Protein AF-A0AAU2AWG8-F1 (afdb_monomer_lite)

Structure (mmCIF, N/CA/C/O backbone):
data_AF-A0AAU2AWG8-F1
#
_entry.id   AF-A0AAU2AWG8-F1
#
loop_
_atom_site.group_PDB
_atom_site.id
_atom_site.type_symbol
_atom_site.label_atom_id
_atom_site.label_alt_id
_atom_site.label_comp_id
_atom_site.label_asym_id
_atom_site.label_entity_id
_atom_site.label_seq_id
_atom_site.pdbx_PDB_ins_code
_atom_site.Cartn_x
_atom_site.Cartn_y
_atom_site.Cartn_z
_atom_site.occupancy
_atom_site.B_iso_or_equiv
_atom_site.auth_seq_id
_atom_site.auth_comp_id
_atom_site.auth_asym_id
_atom_site.auth_atom_id
_atom_site.pdbx_PDB_model_num
ATOM 1 N N . MET A 1 1 ? -26.315 1.157 25.101 1.00 24.70 1 MET A N 1
ATOM 2 C CA . MET A 1 1 ? -25.339 2.030 24.416 1.00 24.70 1 MET A CA 1
ATOM 3 C C . MET A 1 1 ? -24.383 1.153 23.612 1.00 24.70 1 MET A C 1
ATOM 5 O O . MET A 1 1 ? -23.397 0.705 24.186 1.00 24.70 1 MET A O 1
ATOM 9 N N . PRO A 1 2 ? -24.681 0.820 22.344 1.00 30.38 2 PRO A N 1
ATOM 10 C CA . PRO A 1 2 ? -23.694 0.184 21.475 1.00 30.38 2 PRO A CA 1
ATOM 11 C C . PRO A 1 2 ? -22.597 1.197 21.114 1.00 30.38 2 PRO A C 1
ATOM 13 O O . PRO A 1 2 ? -22.863 2.390 20.961 1.00 30.38 2 PRO A O 1
ATOM 16 N N . THR A 1 3 ? -21.355 0.731 21.039 1.00 28.91 3 THR A N 1
ATOM 17 C CA . THR A 1 3 ? -20.169 1.553 20.767 1.00 28.91 3 THR A CA 1
ATOM 18 C C . THR A 1 3 ? -20.063 1.937 19.292 1.00 28.91 3 THR A C 1
ATOM 20 O O . THR A 1 3 ? -20.265 1.109 18.411 1.00 28.91 3 THR A O 1
ATOM 23 N N . THR A 1 4 ? -19.698 3.190 19.023 1.00 34.12 4 THR A N 1
ATOM 24 C CA . THR A 1 4 ? -19.596 3.790 17.683 1.00 34.12 4 THR A CA 1
ATOM 25 C C . THR A 1 4 ? -18.385 3.290 16.878 1.00 34.12 4 THR A C 1
ATOM 27 O O . THR A 1 4 ? -17.360 3.971 16.860 1.00 34.12 4 THR A O 1
ATOM 30 N N . ASP A 1 5 ? -18.493 2.142 16.197 1.00 37.47 5 ASP A N 1
ATOM 31 C CA . ASP A 1 5 ? -17.479 1.682 15.222 1.00 37.47 5 ASP A CA 1
ATOM 32 C C . ASP A 1 5 ? -18.039 0.721 14.140 1.00 37.47 5 ASP A C 1
ATOM 34 O O . ASP A 1 5 ? -17.535 -0.385 13.963 1.00 37.47 5 ASP A O 1
ATOM 38 N N . GLU A 1 6 ? -19.118 1.098 13.431 1.00 33.31 6 GLU A N 1
ATOM 39 C CA . GLU A 1 6 ? -19.818 0.162 12.515 1.00 33.31 6 GLU A CA 1
ATOM 40 C C . GLU A 1 6 ? -20.161 0.688 11.100 1.00 33.31 6 GLU A C 1
ATOM 42 O O . GLU A 1 6 ? -20.881 0.038 10.349 1.00 33.31 6 GLU A O 1
ATOM 47 N N . THR A 1 7 ? -19.618 1.832 10.667 1.00 36.56 7 THR A N 1
ATOM 48 C CA . THR A 1 7 ? -19.858 2.376 9.303 1.00 36.56 7 THR A CA 1
ATOM 49 C C . THR A 1 7 ? -18.626 2.417 8.395 1.00 36.56 7 THR A C 1
ATOM 51 O O . THR A 1 7 ? -18.699 2.908 7.266 1.00 36.56 7 THR A O 1
ATOM 54 N N . ARG A 1 8 ? -17.487 1.858 8.825 1.00 45.31 8 ARG A N 1
ATOM 55 C CA . ARG A 1 8 ? -16.240 1.892 8.048 1.00 45.31 8 ARG A CA 1
ATOM 56 C C . ARG A 1 8 ? -16.147 0.743 7.038 1.00 45.31 8 ARG A C 1
ATOM 58 O O . ARG A 1 8 ? -15.668 -0.348 7.350 1.00 45.31 8 ARG A O 1
ATOM 65 N N . LYS A 1 9 ? -16.581 0.991 5.798 1.00 56.94 9 LYS A N 1
ATOM 66 C CA . LYS A 1 9 ? -16.406 0.036 4.689 1.00 56.94 9 LYS A CA 1
ATOM 67 C C . LYS A 1 9 ? -14.936 -0.005 4.249 1.00 56.94 9 LYS A C 1
ATOM 69 O O . LYS A 1 9 ? -14.335 1.028 3.959 1.00 56.94 9 LYS A O 1
ATOM 74 N N . ASN A 1 10 ? -14.365 -1.207 4.201 1.00 59.75 10 ASN A N 1
ATOM 75 C CA . ASN A 1 10 ? -12.954 -1.436 3.881 1.00 59.75 10 ASN A CA 1
ATOM 76 C C . ASN A 1 10 ? -12.829 -2.098 2.501 1.00 59.75 10 ASN A C 1
ATOM 78 O O . ASN A 1 10 ? -13.278 -3.229 2.329 1.00 59.75 10 ASN A O 1
ATOM 82 N N . TYR A 1 11 ? -12.184 -1.417 1.560 1.00 61.50 11 TYR A N 1
ATOM 83 C CA . TYR A 1 11 ? -11.840 -1.903 0.224 1.00 61.50 11 TYR A CA 1
ATOM 84 C C . TYR A 1 11 ? -10.405 -2.447 0.207 1.00 61.50 11 TYR A C 1
ATOM 86 O O . TYR A 1 11 ? -9.542 -2.005 0.976 1.00 61.50 11 TYR A O 1
ATOM 94 N N . ARG A 1 12 ? -10.142 -3.461 -0.624 1.00 74.75 12 ARG A N 1
ATOM 95 C CA . ARG A 1 12 ? -8.917 -4.265 -0.532 1.00 74.75 12 ARG A CA 1
ATOM 96 C C . ARG A 1 12 ? -8.327 -4.585 -1.899 1.00 74.75 12 ARG A C 1
ATOM 98 O O . ARG A 1 12 ? -8.992 -5.137 -2.768 1.00 74.75 12 ARG A O 1
ATOM 105 N N . GLU A 1 13 ? -7.048 -4.274 -2.066 1.00 76.69 13 GLU A N 1
ATOM 106 C CA . GLU A 1 13 ? -6.306 -4.548 -3.292 1.00 76.69 13 GLU A CA 1
ATOM 107 C C . GLU A 1 13 ? -4.952 -5.214 -3.013 1.00 76.69 13 GLU A C 1
ATOM 109 O O . GLU A 1 13 ? -4.159 -4.804 -2.155 1.00 76.69 13 GLU A O 1
ATOM 114 N N . ILE A 1 14 ? -4.673 -6.264 -3.777 1.00 77.81 14 ILE A N 1
ATOM 115 C CA . ILE A 1 14 ? -3.478 -7.088 -3.688 1.00 77.81 14 ILE A CA 1
ATOM 116 C C . ILE A 1 14 ? -2.837 -7.151 -5.070 1.00 77.81 14 ILE A C 1
ATOM 118 O O . ILE A 1 14 ? -3.397 -7.670 -6.035 1.00 77.81 14 ILE A O 1
ATOM 122 N N . LEU A 1 15 ? -1.613 -6.647 -5.143 1.00 81.00 15 LEU A N 1
ATOM 123 C CA . LEU A 1 15 ? -0.830 -6.545 -6.359 1.00 81.00 15 LEU A CA 1
ATOM 124 C C . LEU A 1 15 ? 0.379 -7.461 -6.259 1.00 81.00 15 LEU A C 1
ATOM 126 O O . LEU A 1 15 ? 1.188 -7.402 -5.334 1.00 81.00 15 LEU A O 1
ATOM 130 N N . VAL A 1 16 ? 0.513 -8.331 -7.243 1.00 78.56 16 VAL A N 1
ATOM 131 C CA . VAL A 1 16 ? 1.506 -9.392 -7.234 1.00 78.56 16 VAL A CA 1
ATOM 132 C C . VAL A 1 16 ? 2.276 -9.297 -8.532 1.00 78.56 16 VAL A C 1
ATOM 134 O O . VAL A 1 16 ? 1.717 -9.491 -9.609 1.00 78.56 16 VAL A O 1
ATOM 137 N N . GLN A 1 17 ? 3.559 -8.967 -8.447 1.00 81.94 17 GLN A N 1
ATOM 138 C CA . GLN A 1 17 ? 4.379 -8.741 -9.630 1.00 81.94 17 GLN A CA 1
ATOM 139 C C . GLN A 1 17 ? 5.589 -9.658 -9.617 1.00 81.94 17 GLN A C 1
ATOM 141 O O . GLN A 1 17 ? 6.415 -9.613 -8.711 1.00 81.94 17 GLN A O 1
ATOM 146 N N . ARG A 1 18 ? 5.740 -10.455 -10.673 1.00 71.12 18 ARG A N 1
ATOM 147 C CA . ARG A 1 18 ? 7.035 -11.039 -11.004 1.00 71.12 18 ARG A CA 1
ATOM 148 C C . ARG A 1 18 ? 7.839 -10.004 -11.779 1.00 71.12 18 ARG A C 1
ATOM 150 O O . ARG A 1 18 ? 7.537 -9.713 -12.931 1.00 71.12 18 ARG A O 1
ATOM 157 N N . ALA A 1 19 ? 8.866 -9.446 -11.161 1.00 62.84 19 ALA A N 1
ATOM 158 C CA . ALA A 1 19 ? 9.813 -8.621 -11.892 1.00 62.84 19 ALA A CA 1
ATOM 159 C C . ALA A 1 19 ? 10.824 -9.525 -12.613 1.00 62.84 19 ALA A C 1
ATOM 161 O O . ALA A 1 19 ? 11.537 -10.288 -11.961 1.00 62.84 19 ALA A O 1
ATOM 162 N N . ASN A 1 20 ? 10.848 -9.453 -13.943 1.00 65.62 20 ASN A N 1
ATOM 163 C CA . ASN A 1 20 ? 11.749 -10.230 -14.793 1.00 65.62 20 ASN A CA 1
ATOM 164 C C . ASN A 1 20 ? 13.024 -9.423 -15.071 1.00 65.62 20 ASN A C 1
ATOM 166 O O . ASN A 1 20 ? 12.939 -8.243 -15.419 1.00 65.62 20 ASN A O 1
ATOM 170 N N . SER A 1 21 ? 14.202 -10.045 -15.009 1.00 55.12 21 SER A N 1
ATOM 171 C CA . SER A 1 21 ? 15.399 -9.434 -15.590 1.00 55.12 21 SER A CA 1
ATOM 172 C C . SER A 1 21 ? 15.306 -9.279 -17.112 1.00 55.12 21 SER A C 1
ATOM 174 O O . SER A 1 21 ? 14.608 -10.020 -17.800 1.00 55.12 21 SER A O 1
ATOM 176 N N . THR A 1 22 ? 16.004 -8.264 -17.628 1.00 51.34 22 THR A N 1
ATOM 177 C CA . THR A 1 22 ? 15.969 -7.859 -19.038 1.00 51.34 22 THR A CA 1
ATOM 178 C C . THR A 1 22 ? 16.378 -8.997 -19.978 1.00 51.34 22 THR A C 1
ATOM 180 O O . THR A 1 22 ? 17.509 -9.470 -19.895 1.00 51.34 22 THR A O 1
ATOM 183 N N . ASP A 1 23 ? 15.457 -9.352 -20.876 1.00 40.47 23 ASP A N 1
ATOM 184 C CA . ASP A 1 23 ? 15.597 -10.210 -22.061 1.00 40.47 23 ASP A CA 1
ATOM 185 C C . ASP A 1 23 ? 16.459 -11.485 -21.932 1.00 40.47 23 ASP A C 1
ATOM 187 O O . ASP A 1 23 ? 17.681 -11.496 -22.107 1.00 40.47 23 ASP A O 1
ATOM 191 N N . ARG A 1 24 ? 15.760 -12.608 -21.739 1.00 39.66 24 ARG A N 1
ATOM 192 C CA . ARG A 1 24 ? 16.072 -13.851 -22.448 1.00 39.66 24 ARG A CA 1
ATOM 193 C C . ARG A 1 24 ? 14.816 -14.280 -23.199 1.00 39.66 24 ARG A C 1
ATOM 195 O O . ARG A 1 24 ? 13.750 -14.386 -22.591 1.00 39.66 24 ARG A O 1
ATOM 202 N N . SER A 1 25 ? 14.961 -14.549 -24.491 1.00 34.69 25 SER A N 1
ATOM 203 C CA . SER A 1 25 ? 13.881 -14.986 -25.378 1.00 34.69 25 SER A CA 1
ATOM 204 C C . SER A 1 25 ? 13.228 -16.301 -24.893 1.00 34.69 25 SER A C 1
ATOM 206 O O . SER A 1 25 ? 13.891 -17.101 -24.224 1.00 34.69 25 SER A O 1
ATOM 208 N N . PRO A 1 26 ? 11.934 -16.541 -25.183 1.00 37.94 26 PRO A N 1
ATOM 209 C CA . PRO A 1 26 ? 11.166 -17.607 -24.538 1.00 37.94 26 PRO A CA 1
ATOM 210 C C . PRO A 1 26 ? 11.440 -19.012 -25.117 1.00 37.94 26 PRO A C 1
ATOM 212 O O . PRO A 1 26 ? 11.637 -19.145 -26.325 1.00 37.94 26 PRO A O 1
ATOM 215 N N . PRO A 1 27 ? 11.375 -20.081 -24.296 1.00 43.66 27 PRO A N 1
ATOM 216 C CA . PRO A 1 27 ? 11.234 -21.454 -24.784 1.00 43.66 27 PRO A CA 1
ATOM 217 C C . PRO A 1 27 ? 9.796 -21.731 -25.290 1.00 43.66 27 PRO A C 1
ATOM 219 O O . PRO A 1 27 ? 8.865 -21.021 -24.898 1.00 43.66 27 PRO A O 1
ATOM 222 N N . PRO A 1 28 ? 9.591 -22.754 -26.144 1.00 41.59 28 PRO A N 1
ATOM 223 C CA . PRO A 1 28 ? 8.298 -23.038 -26.774 1.00 41.59 28 PRO A CA 1
ATOM 224 C C . PRO A 1 28 ? 7.206 -23.510 -25.797 1.00 41.59 28 PRO A C 1
ATOM 226 O O . PRO A 1 28 ? 7.473 -24.064 -24.730 1.00 41.59 28 PRO A O 1
ATOM 229 N N . THR A 1 29 ? 5.953 -23.281 -26.192 1.00 58.50 29 THR A N 1
ATOM 230 C CA . THR A 1 29 ? 4.742 -23.490 -25.384 1.00 58.50 29 THR A CA 1
ATOM 231 C C . THR A 1 29 ? 4.363 -24.977 -25.251 1.00 58.50 29 THR A C 1
ATOM 233 O O . THR A 1 29 ? 4.306 -25.668 -26.269 1.00 58.50 29 THR A O 1
ATOM 236 N N . PRO A 1 30 ? 4.038 -25.488 -24.045 1.00 52.91 30 PRO A N 1
ATOM 237 C CA . PRO A 1 30 ? 3.450 -26.820 -23.882 1.00 52.91 30 PRO A CA 1
ATOM 238 C C . PRO A 1 30 ? 1.963 -26.849 -24.309 1.00 52.91 30 PRO A C 1
ATOM 240 O O . PRO A 1 30 ? 1.290 -25.818 -24.238 1.00 52.91 30 PRO A O 1
ATOM 243 N N . PRO A 1 31 ? 1.425 -28.010 -24.736 1.00 55.59 31 PRO A N 1
ATOM 244 C CA . PRO A 1 31 ? 0.041 -28.134 -25.200 1.00 55.59 31 PRO A CA 1
ATOM 245 C C . PRO A 1 31 ? -0.997 -27.944 -24.080 1.00 55.59 31 PRO A C 1
ATOM 247 O O . PRO A 1 31 ? -0.721 -28.161 -22.899 1.00 55.59 31 PRO A O 1
ATOM 250 N N . ALA A 1 32 ? -2.209 -27.540 -24.468 1.00 53.16 32 ALA A N 1
ATOM 251 C CA . ALA A 1 32 ? -3.286 -27.180 -23.546 1.00 53.16 32 ALA A CA 1
ATOM 252 C C . ALA A 1 32 ? -3.898 -28.393 -22.803 1.00 53.16 32 ALA A C 1
ATOM 254 O O . ALA A 1 32 ? -4.066 -29.456 -23.407 1.00 53.16 32 ALA A O 1
ATOM 255 N N . PRO A 1 33 ? -4.287 -28.244 -21.520 1.00 54.84 33 PRO A N 1
ATOM 256 C CA . PRO A 1 33 ? -4.987 -29.287 -20.770 1.00 54.84 33 PRO A CA 1
ATOM 257 C C . PRO A 1 33 ? -6.473 -29.416 -21.182 1.00 54.84 33 PRO A C 1
ATOM 259 O O . PRO A 1 33 ? -7.081 -28.431 -21.608 1.00 54.84 33 PRO A O 1
ATOM 262 N N . PRO A 1 34 ? -7.082 -30.611 -21.039 1.00 55.81 34 PRO A N 1
ATOM 263 C CA . PRO A 1 34 ? -8.475 -30.870 -21.418 1.00 55.81 34 PRO A CA 1
ATOM 264 C C . PRO A 1 34 ? -9.507 -30.231 -20.458 1.00 55.81 34 PRO A C 1
ATOM 266 O O . PRO A 1 34 ? -9.180 -29.930 -19.307 1.00 55.81 34 PRO A O 1
ATOM 269 N N . PRO A 1 35 ? -10.768 -30.040 -20.901 1.00 50.91 35 PRO A N 1
ATOM 270 C CA . PRO A 1 35 ? -11.807 -29.359 -20.123 1.00 50.91 35 PRO A CA 1
ATOM 271 C C . PRO A 1 35 ? -12.370 -30.209 -18.961 1.00 50.91 35 PRO A C 1
ATOM 273 O O . PRO A 1 35 ? -12.398 -31.440 -19.050 1.00 50.91 35 PRO A O 1
ATOM 276 N N . PRO A 1 36 ? -12.872 -29.573 -17.882 1.00 49.56 36 PRO A N 1
ATOM 277 C CA . PRO A 1 36 ? -13.394 -30.264 -16.702 1.00 49.56 36 PRO A CA 1
ATOM 278 C C . PRO A 1 36 ? -14.825 -30.801 -16.891 1.00 49.56 36 PRO A C 1
ATOM 280 O O . PRO A 1 36 ? -15.595 -30.308 -17.715 1.00 49.56 36 PRO A O 1
ATOM 283 N N . ARG A 1 37 ? -15.214 -31.777 -16.057 1.00 43.66 37 ARG A N 1
ATOM 284 C CA . ARG A 1 37 ? -16.603 -32.248 -15.890 1.00 43.66 37 ARG A CA 1
ATOM 285 C C . ARG A 1 37 ? -17.008 -32.315 -14.403 1.00 43.66 37 ARG A C 1
ATOM 287 O O . ARG A 1 37 ? -16.118 -32.304 -13.554 1.00 43.66 37 ARG A O 1
ATOM 294 N N . PRO A 1 38 ? -18.316 -32.276 -14.071 1.00 53.56 38 PRO A N 1
ATOM 295 C CA . PRO A 1 38 ? -18.758 -31.423 -12.969 1.00 53.56 38 PRO A CA 1
ATOM 296 C C . PRO A 1 38 ? -19.529 -32.156 -11.862 1.00 53.56 38 PRO A C 1
ATOM 298 O O . PRO A 1 38 ? -20.648 -32.603 -12.090 1.00 53.56 38 PRO A O 1
ATOM 301 N N . HIS A 1 39 ? -19.008 -32.154 -10.632 1.00 43.00 39 HIS A N 1
ATOM 302 C CA . HIS A 1 39 ? -19.806 -32.427 -9.429 1.00 43.00 39 HIS A CA 1
ATOM 303 C C . HIS A 1 39 ? -19.379 -31.498 -8.288 1.00 43.00 39 HIS A C 1
ATOM 305 O O . HIS A 1 39 ? -18.189 -31.322 -8.034 1.00 43.00 39 HIS A O 1
ATOM 311 N N . ALA A 1 40 ? -20.356 -30.871 -7.630 1.00 49.28 40 ALA A N 1
ATOM 312 C CA . ALA A 1 40 ? -20.115 -29.867 -6.602 1.00 49.28 40 ALA A CA 1
ATOM 313 C C . ALA A 1 40 ? -19.649 -30.498 -5.280 1.00 49.28 40 ALA A C 1
ATOM 315 O O . ALA A 1 40 ? -20.275 -31.422 -4.768 1.00 49.28 40 ALA A O 1
ATOM 316 N N . TRP A 1 41 ? -18.579 -29.941 -4.720 1.00 33.28 41 TRP A N 1
ATOM 317 C CA . TRP A 1 41 ? -18.111 -30.136 -3.345 1.00 33.28 41 TRP A CA 1
ATOM 318 C C . TRP A 1 41 ? -17.904 -28.742 -2.720 1.00 33.28 41 TRP A C 1
ATOM 320 O O . TRP A 1 41 ? -17.714 -27.778 -3.471 1.00 33.28 41 TRP A O 1
ATOM 330 N N . PRO A 1 42 ? -17.939 -28.591 -1.381 1.00 42.12 42 PRO A N 1
ATOM 331 C CA . PRO A 1 42 ? -17.554 -27.333 -0.738 1.00 42.12 42 PRO A CA 1
ATOM 332 C C . PRO A 1 42 ? -16.115 -26.947 -1.139 1.00 42.12 42 PRO A C 1
ATOM 334 O O . PRO A 1 42 ? -15.308 -27.841 -1.412 1.00 42.12 42 PRO A O 1
ATOM 337 N N . PRO A 1 43 ? -15.776 -25.645 -1.209 1.00 46.19 43 PRO A N 1
ATOM 338 C CA . PRO A 1 43 ? -14.531 -25.187 -1.821 1.00 46.19 43 PRO A CA 1
ATOM 339 C C . PRO A 1 43 ? -13.304 -25.769 -1.110 1.00 46.19 43 PRO A C 1
ATOM 341 O O . PRO A 1 43 ? -13.005 -25.445 0.037 1.00 46.19 43 PRO A O 1
ATOM 344 N N . SER A 1 44 ? -12.590 -26.641 -1.818 1.00 43.59 44 SER A N 1
ATOM 345 C CA . SER A 1 44 ? -11.384 -27.307 -1.335 1.00 43.59 44 SER A CA 1
ATOM 346 C C . SER A 1 44 ? -10.175 -26.353 -1.272 1.00 43.59 44 SER A C 1
ATOM 348 O O . SER A 1 44 ? -10.159 -25.337 -1.973 1.00 43.59 44 SER A O 1
ATOM 350 N N . PRO A 1 45 ? -9.096 -26.702 -0.535 1.00 48.97 45 PRO A N 1
ATOM 351 C CA . PRO A 1 45 ? -7.852 -25.911 -0.442 1.00 48.97 45 PRO A CA 1
ATOM 352 C C . PRO A 1 45 ? -7.148 -25.577 -1.778 1.00 48.97 45 PRO A C 1
ATOM 354 O O . PRO A 1 45 ? -6.168 -24.834 -1.817 1.00 48.97 45 PRO A O 1
ATOM 357 N N . THR A 1 46 ? -7.644 -26.112 -2.894 1.00 46.25 46 THR A N 1
ATOM 358 C CA . THR A 1 46 ? -7.138 -25.950 -4.262 1.00 46.25 46 THR A CA 1
ATOM 359 C C . THR A 1 46 ? -7.195 -24.530 -4.818 1.00 46.25 46 THR A C 1
ATOM 361 O O . THR A 1 46 ? -6.414 -24.232 -5.719 1.00 46.25 46 THR A O 1
ATOM 364 N N . ALA A 1 47 ? -8.017 -23.625 -4.273 1.00 51.28 47 ALA A N 1
ATOM 365 C CA . ALA A 1 47 ? -7.989 -22.212 -4.675 1.00 51.28 47 ALA A CA 1
ATOM 366 C C . ALA A 1 47 ? -6.598 -21.569 -4.461 1.00 51.28 47 ALA A C 1
ATOM 368 O O . ALA A 1 47 ? -6.163 -20.736 -5.254 1.00 51.28 47 ALA A O 1
ATOM 369 N N . TYR A 1 48 ? -5.857 -22.018 -3.440 1.00 52.34 48 TYR A N 1
ATOM 370 C CA . TYR A 1 48 ? -4.497 -21.549 -3.150 1.00 52.34 48 TYR A CA 1
ATOM 371 C C . TYR A 1 48 ? -3.426 -22.188 -4.028 1.00 52.34 48 TYR A C 1
ATOM 373 O O . TYR A 1 48 ? -2.398 -21.562 -4.274 1.00 52.34 48 TYR A O 1
ATOM 381 N N . LEU A 1 49 ? -3.665 -23.396 -4.545 1.00 52.94 49 LEU A N 1
ATOM 382 C CA . LEU A 1 49 ? -2.716 -24.110 -5.405 1.00 52.94 49 LEU A CA 1
ATOM 383 C C . LEU A 1 49 ? -2.510 -23.428 -6.773 1.00 52.94 49 LEU A C 1
ATOM 385 O O . LEU A 1 49 ? -1.504 -23.684 -7.429 1.00 52.94 49 LEU A O 1
ATOM 389 N N . ALA A 1 50 ? -3.412 -22.527 -7.181 1.00 74.31 50 ALA A N 1
ATOM 390 C CA . ALA A 1 50 ? -3.267 -21.695 -8.381 1.00 74.31 50 ALA A CA 1
ATOM 391 C C . ALA A 1 50 ? -2.602 -20.320 -8.123 1.00 74.31 50 ALA A C 1
ATOM 393 O O . ALA A 1 50 ? -2.295 -19.588 -9.070 1.00 74.31 50 ALA A O 1
ATOM 394 N N . LEU A 1 51 ? -2.381 -19.934 -6.862 1.00 83.44 51 LEU A N 1
ATOM 395 C CA . LEU A 1 51 ? -1.758 -18.658 -6.508 1.00 83.44 51 LEU A CA 1
ATOM 396 C C . LEU A 1 51 ? -0.232 -18.781 -6.495 1.00 83.44 51 LEU A C 1
ATOM 398 O O . LEU A 1 51 ? 0.334 -19.696 -5.899 1.00 83.44 51 LEU A O 1
ATOM 402 N N . LYS A 1 52 ? 0.465 -17.819 -7.112 1.00 87.50 52 LYS A N 1
ATOM 403 C CA . LYS A 1 52 ? 1.933 -17.763 -7.042 1.00 87.50 52 LYS A CA 1
ATOM 404 C C . LYS A 1 52 ? 2.384 -17.525 -5.590 1.00 87.50 52 LYS A C 1
ATOM 406 O O . LYS A 1 52 ? 1.670 -16.846 -4.845 1.00 87.50 52 LYS A O 1
ATOM 411 N N . PRO A 1 53 ? 3.580 -17.975 -5.164 1.00 90.31 53 PRO A N 1
ATOM 412 C CA . PRO A 1 53 ? 4.026 -17.767 -3.785 1.00 90.31 53 PRO A CA 1
ATOM 413 C C . PRO A 1 53 ? 4.167 -16.276 -3.417 1.00 90.31 53 PRO A C 1
ATOM 415 O O . PRO A 1 53 ? 3.961 -15.900 -2.263 1.00 90.31 53 PRO A O 1
ATOM 418 N N . GLU A 1 54 ? 4.414 -15.399 -4.399 1.00 90.62 54 GLU A N 1
ATOM 419 C CA . GLU A 1 54 ? 4.331 -13.944 -4.248 1.00 90.62 54 GLU A CA 1
ATOM 420 C C . GLU A 1 54 ? 2.931 -13.502 -3.768 1.00 90.62 54 GLU A C 1
ATOM 422 O O . GLU A 1 54 ? 2.839 -12.646 -2.885 1.00 90.62 54 GLU A O 1
ATOM 427 N N . ALA A 1 55 ? 1.859 -14.088 -4.320 1.00 89.94 55 ALA A N 1
ATOM 428 C CA . ALA A 1 55 ? 0.459 -13.783 -4.008 1.00 89.94 55 ALA A CA 1
ATOM 429 C C . ALA A 1 55 ? 0.054 -14.312 -2.632 1.00 89.94 55 ALA A C 1
ATOM 431 O O . ALA A 1 55 ? -0.568 -13.587 -1.861 1.00 89.94 55 ALA A O 1
ATOM 432 N N . ILE A 1 56 ? 0.474 -15.532 -2.286 1.00 89.94 56 ILE A N 1
ATOM 433 C CA . ILE A 1 56 ? 0.246 -16.117 -0.957 1.00 89.94 56 ILE A CA 1
ATOM 434 C C . ILE A 1 56 ? 0.894 -15.229 0.116 1.00 89.94 56 ILE A C 1
ATOM 436 O O . ILE A 1 56 ? 0.243 -14.835 1.084 1.00 89.94 56 ILE A O 1
ATOM 440 N N . ARG A 1 57 ? 2.151 -14.809 -0.096 1.00 92.88 57 ARG A N 1
ATOM 441 C CA . ARG A 1 57 ? 2.846 -13.867 0.798 1.00 92.88 57 ARG A CA 1
ATOM 442 C C . ARG A 1 57 ? 2.141 -12.506 0.878 1.00 92.88 57 ARG A C 1
ATOM 444 O O . ARG A 1 57 ? 2.131 -11.893 1.945 1.00 92.88 57 ARG A O 1
ATOM 451 N N . ALA A 1 58 ? 1.561 -12.035 -0.228 1.00 92.75 58 ALA A N 1
ATOM 452 C CA . ALA A 1 58 ? 0.789 -10.796 -0.258 1.00 92.75 58 ALA A CA 1
ATOM 453 C C . ALA A 1 58 ? -0.484 -10.912 0.593 1.00 92.75 58 ALA A C 1
ATOM 455 O O . ALA A 1 58 ? -0.675 -10.094 1.485 1.00 92.75 58 ALA A O 1
ATOM 456 N N . LEU A 1 59 ? -1.293 -11.956 0.380 1.00 91.00 59 LEU A N 1
ATOM 457 C CA . LEU A 1 59 ? -2.529 -12.240 1.123 1.00 91.00 59 LEU A CA 1
ATOM 458 C C . LEU A 1 59 ? -2.292 -12.343 2.633 1.00 91.00 59 LEU A C 1
ATOM 460 O O . LEU A 1 59 ? -3.004 -11.703 3.402 1.00 91.00 59 LEU A O 1
ATOM 464 N N . LEU A 1 60 ? -1.252 -13.066 3.061 1.00 92.69 60 LEU A N 1
ATOM 465 C CA . LEU A 1 60 ? -0.890 -13.177 4.480 1.00 92.69 60 LEU A CA 1
ATOM 466 C C . LEU A 1 60 ? -0.620 -11.805 5.120 1.00 92.69 60 LEU A C 1
ATOM 468 O O . LEU A 1 60 ? -1.088 -11.531 6.221 1.00 92.69 60 LEU A O 1
ATOM 472 N N . VAL A 1 61 ? 0.099 -10.908 4.439 1.00 93.62 61 VAL A N 1
ATOM 473 C CA . VAL A 1 61 ? 0.366 -9.554 4.961 1.00 93.62 61 VAL A CA 1
ATOM 474 C C . VAL A 1 61 ? -0.802 -8.588 4.744 1.00 93.62 61 VAL A C 1
ATOM 476 O O . VAL A 1 61 ? -0.938 -7.626 5.498 1.00 93.62 61 VAL A O 1
ATOM 479 N N . HIS A 1 62 ? -1.670 -8.843 3.769 1.00 92.31 62 HIS A N 1
ATOM 480 C CA . HIS A 1 62 ? -2.872 -8.056 3.517 1.00 92.31 62 HIS A CA 1
ATOM 481 C C . HIS A 1 62 ? -3.973 -8.323 4.557 1.00 92.31 62 HIS A C 1
ATOM 483 O O . HIS A 1 62 ? -4.657 -7.398 4.994 1.00 92.31 62 HIS A O 1
ATOM 489 N N . GLU A 1 63 ? -4.097 -9.564 5.026 1.00 90.94 63 GLU A N 1
ATOM 490 C CA . GLU A 1 63 ? -5.063 -9.940 6.064 1.00 90.94 63 GLU A CA 1
ATOM 491 C C . GLU A 1 63 ? -4.539 -9.803 7.490 1.00 90.94 63 GLU A C 1
ATOM 493 O O . GLU A 1 63 ? -5.328 -9.777 8.436 1.00 90.94 63 GLU A O 1
ATOM 498 N N . ALA A 1 64 ? -3.228 -9.622 7.660 1.00 92.38 64 ALA A N 1
ATOM 499 C CA . ALA A 1 64 ? -2.642 -9.313 8.954 1.00 92.38 64 ALA A CA 1
ATOM 500 C C . ALA A 1 64 ? -3.251 -8.036 9.562 1.00 92.38 64 ALA A C 1
ATOM 502 O O . ALA A 1 64 ? -3.291 -6.973 8.922 1.00 92.38 64 ALA A O 1
ATOM 503 N N . ARG A 1 65 ? -3.725 -8.143 10.808 1.00 90.81 65 ARG A N 1
ATOM 504 C CA . ARG A 1 65 ? -4.244 -7.025 11.609 1.00 90.81 65 ARG A CA 1
ATOM 505 C C . ARG A 1 65 ? -3.551 -6.994 12.971 1.00 90.81 65 ARG A C 1
ATOM 507 O O . ARG A 1 65 ? -3.214 -8.033 13.540 1.00 90.81 65 ARG A O 1
ATOM 514 N N . TRP A 1 66 ? -3.328 -5.793 13.499 1.00 92.94 66 TRP A N 1
ATOM 515 C CA . TRP A 1 66 ? -2.821 -5.610 14.859 1.00 92.94 66 TRP A CA 1
ATOM 516 C C . TRP A 1 66 ? -3.908 -5.962 15.875 1.00 92.94 66 TRP A C 1
ATOM 518 O O . TRP A 1 66 ? -5.047 -5.523 15.737 1.00 92.94 66 TRP A O 1
ATOM 528 N N . THR A 1 67 ? -3.557 -6.740 16.898 1.00 92.25 67 THR A N 1
ATOM 529 C CA . THR A 1 67 ? -4.468 -7.029 18.012 1.00 92.25 67 THR A CA 1
ATOM 530 C C . THR A 1 67 ? -4.467 -5.882 19.024 1.00 92.25 67 THR A C 1
ATOM 532 O O . THR A 1 67 ? -3.502 -5.117 19.109 1.00 92.25 67 THR A O 1
ATOM 535 N N . THR A 1 68 ? -5.514 -5.795 19.846 1.00 91.38 68 THR A N 1
ATOM 536 C CA . THR A 1 68 ? -5.599 -4.834 20.962 1.00 91.38 68 THR A CA 1
ATOM 537 C C . THR A 1 68 ? -4.392 -4.945 21.898 1.00 91.38 68 THR A C 1
ATOM 539 O O . THR A 1 68 ? -3.772 -3.943 22.237 1.00 91.38 68 THR A O 1
ATOM 542 N N . ALA A 1 69 ? -3.960 -6.167 22.223 1.00 93.50 69 ALA A N 1
ATOM 543 C CA . ALA A 1 69 ? -2.762 -6.410 23.028 1.00 93.50 69 ALA A CA 1
ATOM 544 C C . ALA A 1 69 ? -1.473 -5.844 22.391 1.00 93.50 69 ALA A C 1
ATOM 546 O O . ALA A 1 69 ? -0.616 -5.310 23.101 1.00 93.50 69 ALA A O 1
ATOM 547 N N . MET A 1 70 ? -1.332 -5.909 21.060 1.00 92.62 70 MET A N 1
ATOM 548 C CA . MET A 1 70 ? -0.194 -5.314 20.347 1.00 92.62 70 MET A CA 1
ATOM 549 C C . MET A 1 70 ? -0.217 -3.785 20.430 1.00 92.62 70 MET A C 1
ATOM 551 O O . MET A 1 70 ? 0.804 -3.177 20.768 1.00 92.62 70 MET A O 1
ATOM 555 N N . THR A 1 71 ? -1.367 -3.159 20.160 1.00 90.50 71 THR A N 1
ATOM 556 C CA . THR A 1 71 ? -1.509 -1.698 20.235 1.00 90.50 71 THR A CA 1
ATOM 557 C C . THR A 1 71 ? -1.309 -1.193 21.662 1.00 90.50 71 THR A C 1
ATOM 559 O O . THR A 1 71 ? -0.510 -0.282 21.878 1.00 90.50 71 THR A O 1
ATOM 562 N N . ASP A 1 72 ? -1.923 -1.844 22.649 1.00 90.62 72 ASP A N 1
ATOM 563 C CA . ASP A 1 72 ? -1.809 -1.494 24.066 1.00 90.62 72 ASP A CA 1
ATOM 564 C C . ASP A 1 72 ? -0.383 -1.677 24.583 1.00 90.62 72 ASP A C 1
ATOM 566 O O . ASP A 1 72 ? 0.102 -0.859 25.363 1.00 90.62 72 ASP A O 1
ATOM 570 N N . GLY A 1 73 ? 0.330 -2.706 24.116 1.00 89.94 73 GLY A N 1
ATOM 571 C CA . GLY A 1 73 ? 1.747 -2.900 24.414 1.00 89.94 73 GLY A CA 1
ATOM 572 C C . GLY A 1 73 ? 2.621 -1.739 23.928 1.00 89.94 73 GLY A C 1
ATOM 573 O O . GLY A 1 73 ? 3.555 -1.340 24.628 1.00 89.94 73 GLY A O 1
ATOM 574 N N . ILE A 1 74 ? 2.319 -1.139 22.769 1.00 90.38 74 ILE A N 1
ATOM 575 C CA . ILE A 1 74 ? 3.005 0.080 22.301 1.00 90.38 74 ILE A CA 1
ATOM 576 C C . ILE A 1 74 ? 2.603 1.298 23.140 1.00 90.38 74 ILE A C 1
ATOM 578 O O . ILE A 1 74 ? 3.493 2.052 23.544 1.00 90.38 74 ILE A O 1
ATOM 582 N N . ILE A 1 75 ? 1.313 1.468 23.456 1.00 87.88 75 ILE A N 1
ATOM 583 C CA . ILE A 1 75 ? 0.828 2.575 24.301 1.00 87.88 75 ILE A CA 1
ATOM 584 C C . ILE A 1 75 ? 1.518 2.536 25.673 1.00 87.88 75 ILE A C 1
ATOM 586 O O . ILE A 1 75 ? 2.105 3.532 26.090 1.00 87.88 75 ILE A O 1
ATOM 590 N N . LYS A 1 76 ? 1.523 1.375 26.340 1.00 88.56 76 LYS A N 1
ATOM 591 C CA . LYS A 1 76 ? 2.140 1.166 27.661 1.00 88.56 76 LYS A CA 1
ATOM 592 C C . LYS A 1 76 ? 3.658 1.367 27.643 1.00 88.56 76 LYS A C 1
ATOM 594 O O . LYS A 1 76 ? 4.188 2.009 28.538 1.00 88.56 76 LYS A O 1
ATOM 599 N N . SER A 1 77 ? 4.360 0.852 26.628 1.00 87.44 77 SER A N 1
ATOM 600 C CA . SER A 1 77 ? 5.835 0.906 26.584 1.00 87.44 77 SER A CA 1
ATOM 601 C C . SER A 1 77 ? 6.433 2.188 25.995 1.00 87.44 77 SER A C 1
ATOM 603 O O . SER A 1 77 ? 7.632 2.403 26.138 1.00 87.44 77 SER A O 1
ATOM 605 N N . THR A 1 78 ? 5.649 3.028 25.308 1.00 82.44 78 THR A N 1
ATOM 606 C CA . THR A 1 78 ? 6.170 4.250 24.658 1.00 82.44 78 THR A CA 1
ATOM 607 C C . THR A 1 78 ? 5.387 5.523 24.969 1.00 82.44 78 THR A C 1
ATOM 609 O O . THR A 1 78 ? 5.766 6.589 24.490 1.00 82.44 78 THR A O 1
ATOM 612 N N . GLY A 1 79 ? 4.262 5.436 25.687 1.00 79.31 79 GLY A N 1
ATOM 613 C CA . GLY A 1 79 ? 3.342 6.556 25.926 1.00 79.31 79 GLY A CA 1
ATOM 614 C C . GLY A 1 79 ? 2.587 7.048 24.680 1.00 79.31 79 GLY A C 1
ATOM 615 O O . GLY A 1 79 ? 1.627 7.811 24.806 1.00 79.31 79 GLY A O 1
ATOM 616 N N . ARG A 1 80 ? 2.975 6.611 23.471 1.00 77.12 80 ARG A N 1
ATOM 617 C CA . ARG A 1 80 ? 2.362 7.028 22.204 1.00 77.12 80 ARG A CA 1
ATOM 618 C C . ARG A 1 80 ? 0.942 6.486 22.102 1.00 77.12 80 ARG A C 1
ATOM 620 O O . ARG A 1 80 ? 0.736 5.276 22.127 1.00 77.12 80 ARG A O 1
ATOM 627 N N . ARG A 1 81 ? -0.029 7.383 21.934 1.00 73.00 81 ARG A N 1
ATOM 628 C CA . ARG A 1 81 ? -1.444 7.052 21.712 1.00 73.00 81 ARG A CA 1
ATOM 629 C C . ARG A 1 81 ? -1.801 7.208 20.236 1.00 73.00 81 ARG A C 1
ATOM 631 O O . ARG A 1 81 ? -1.250 8.067 19.552 1.00 73.00 81 ARG A O 1
ATOM 638 N N . ASN A 1 82 ? -2.781 6.438 19.775 1.00 67.69 82 ASN A N 1
ATOM 639 C CA . ASN A 1 82 ? -3.387 6.628 18.462 1.00 67.69 82 ASN A CA 1
ATOM 640 C C . ASN A 1 82 ? -4.271 7.896 18.469 1.00 67.69 82 ASN A C 1
ATOM 642 O O . ASN A 1 82 ? -5.423 7.842 18.895 1.00 67.69 82 ASN A O 1
ATOM 646 N N . LYS A 1 83 ? -3.717 9.051 18.070 1.00 54.72 83 LYS A N 1
ATOM 647 C CA . LYS A 1 83 ? -4.450 10.322 17.909 1.00 54.72 83 LYS A CA 1
ATOM 648 C C . LYS A 1 83 ? -3.894 11.143 16.738 1.00 54.72 83 LYS A C 1
ATOM 650 O O . LYS A 1 83 ? -2.766 11.631 16.817 1.00 54.72 83 LYS A O 1
ATOM 655 N N . GLY A 1 84 ? -4.716 11.370 15.710 1.00 57.84 84 GLY A N 1
ATOM 656 C CA . GLY A 1 84 ? -4.471 12.344 14.635 1.00 57.84 84 GLY A CA 1
ATOM 657 C C . GLY A 1 84 ? -3.095 12.206 13.975 1.00 57.84 84 GLY A C 1
ATOM 658 O O . GLY A 1 84 ? -2.707 11.129 13.540 1.00 57.84 84 GLY A O 1
ATOM 659 N N . THR A 1 85 ? -2.316 13.288 13.938 1.00 39.41 85 THR A N 1
ATOM 660 C CA . THR A 1 85 ? -0.954 13.301 13.366 1.00 39.41 85 THR A CA 1
ATOM 661 C C . THR A 1 85 ? -0.018 12.257 14.000 1.00 39.41 85 THR A C 1
ATOM 663 O O . THR A 1 85 ? 0.856 11.720 13.322 1.00 39.41 85 THR A O 1
ATOM 666 N N . GLY A 1 86 ? -0.239 11.896 15.272 1.00 54.59 86 GLY A N 1
ATOM 667 C CA . GLY A 1 86 ? 0.506 10.843 15.971 1.00 54.59 86 GLY A CA 1
ATOM 668 C C . GLY A 1 86 ? 0.186 9.417 15.504 1.00 54.59 86 GLY A C 1
ATOM 669 O O . GLY A 1 86 ? 0.922 8.490 15.838 1.00 54.59 86 GLY A O 1
ATOM 670 N N . THR A 1 87 ? -0.868 9.216 14.705 1.00 74.06 87 THR A N 1
ATOM 671 C CA . THR A 1 87 ? -1.263 7.900 14.181 1.00 74.06 87 THR A CA 1
ATOM 672 C C . THR A 1 87 ? -0.199 7.297 13.258 1.00 74.06 87 THR A C 1
ATOM 674 O O . THR A 1 87 ? -0.004 6.084 13.309 1.00 74.06 87 THR A O 1
ATOM 677 N N . ARG A 1 88 ? 0.570 8.099 12.498 1.00 84.19 88 ARG A N 1
ATOM 678 C CA . ARG A 1 88 ? 1.696 7.576 11.695 1.00 84.19 88 ARG A CA 1
ATOM 679 C C . ARG A 1 88 ? 2.849 7.087 12.572 1.00 84.19 88 ARG A C 1
ATOM 681 O O . ARG A 1 88 ? 3.311 5.968 12.382 1.00 84.19 88 ARG A O 1
ATOM 688 N N . ASP A 1 89 ? 3.302 7.874 13.544 1.00 85.12 89 ASP A N 1
ATOM 689 C CA . ASP A 1 89 ? 4.412 7.465 14.422 1.00 85.12 89 ASP A CA 1
ATOM 690 C C . ASP A 1 89 ? 4.032 6.285 15.322 1.00 85.12 89 ASP A C 1
ATOM 692 O O . ASP A 1 89 ? 4.850 5.396 15.573 1.00 85.12 89 ASP A O 1
ATOM 696 N N . PHE A 1 90 ? 2.770 6.235 15.756 1.00 88.00 90 PHE A N 1
ATOM 697 C CA . PHE A 1 90 ? 2.198 5.073 16.421 1.00 88.00 90 PHE A CA 1
ATOM 698 C C . PHE A 1 90 ? 2.208 3.845 15.498 1.00 88.00 90 PHE A C 1
ATOM 700 O O . PHE A 1 90 ? 2.797 2.828 15.857 1.00 88.00 90 PHE A O 1
ATOM 707 N N . ALA A 1 91 ? 1.657 3.952 14.283 1.00 89.25 91 ALA A N 1
ATOM 708 C CA . ALA A 1 91 ? 1.664 2.884 13.283 1.00 89.25 91 ALA A CA 1
ATOM 709 C C . ALA A 1 91 ? 3.081 2.381 12.972 1.00 89.25 91 ALA A C 1
ATOM 711 O O . ALA A 1 91 ? 3.303 1.176 12.912 1.00 89.25 91 ALA A O 1
ATOM 712 N N . LEU A 1 92 ? 4.066 3.276 12.849 1.00 89.94 92 LEU A N 1
ATOM 713 C CA . LEU A 1 92 ? 5.473 2.915 12.658 1.00 89.94 92 LEU A CA 1
ATOM 714 C C . LEU A 1 92 ? 6.064 2.189 13.874 1.00 89.94 92 LEU A C 1
ATOM 716 O O . LEU A 1 92 ? 6.876 1.282 13.695 1.00 89.94 92 LEU A O 1
ATOM 720 N N . ALA A 1 93 ? 5.679 2.553 15.099 1.00 91.00 93 ALA A N 1
ATOM 721 C CA . ALA A 1 93 ? 6.112 1.857 16.309 1.00 91.00 93 ALA A CA 1
ATOM 722 C C . ALA A 1 93 ? 5.511 0.443 16.412 1.00 91.00 93 ALA A C 1
ATOM 724 O O . ALA A 1 93 ? 6.239 -0.493 16.747 1.00 91.00 93 ALA A O 1
ATOM 725 N N . VAL A 1 94 ? 4.228 0.268 16.065 1.00 92.31 94 VAL A N 1
ATOM 726 C CA . VAL A 1 94 ? 3.583 -1.056 15.982 1.00 92.31 94 VAL A CA 1
ATOM 727 C C . VAL A 1 94 ? 4.230 -1.889 14.864 1.00 92.31 94 VAL A C 1
ATOM 729 O O . VAL A 1 94 ? 4.683 -3.003 15.122 1.00 92.31 94 VAL A O 1
ATOM 732 N N . LEU A 1 95 ? 4.387 -1.320 13.661 1.00 91.69 95 LEU A N 1
ATOM 733 C CA . LEU A 1 95 ? 4.982 -1.970 12.485 1.00 91.69 95 LEU A CA 1
ATOM 734 C C . LEU A 1 95 ? 6.410 -2.474 12.737 1.00 91.69 95 LEU A C 1
ATOM 736 O O . LEU A 1 95 ? 6.762 -3.572 12.313 1.00 91.69 95 LEU A O 1
ATOM 740 N N . ARG A 1 96 ? 7.234 -1.699 13.455 1.00 91.06 96 ARG A N 1
ATOM 741 C CA . ARG A 1 96 ? 8.609 -2.094 13.813 1.00 91.06 96 ARG A CA 1
ATOM 742 C C . ARG A 1 96 ? 8.676 -3.258 14.803 1.00 91.06 96 ARG A C 1
ATOM 744 O O . ARG A 1 96 ? 9.693 -3.942 14.818 1.00 91.06 96 ARG A O 1
ATOM 751 N N . ARG A 1 97 ? 7.651 -3.460 15.641 1.00 92.88 97 ARG A N 1
ATOM 752 C CA . ARG A 1 97 ? 7.645 -4.505 16.682 1.00 92.88 97 ARG A CA 1
ATOM 753 C C . ARG A 1 97 ? 6.880 -5.765 16.270 1.00 92.88 97 ARG A C 1
ATOM 755 O O . ARG A 1 97 ? 7.295 -6.855 16.640 1.00 92.88 97 ARG A O 1
ATOM 762 N N . TYR A 1 98 ? 5.790 -5.619 15.518 1.00 94.00 98 TYR A N 1
ATOM 763 C CA . TYR A 1 98 ? 4.854 -6.709 15.210 1.00 94.00 98 TYR A CA 1
ATOM 764 C C . TYR A 1 98 ? 4.547 -6.862 13.711 1.00 94.00 98 TYR A C 1
ATOM 766 O O . TYR A 1 98 ? 3.629 -7.593 13.339 1.00 94.00 98 TYR A O 1
ATOM 774 N N . GLY A 1 99 ? 5.263 -6.154 12.831 1.00 92.94 99 GLY A N 1
ATOM 775 C CA . GLY A 1 99 ? 4.938 -6.123 11.406 1.00 92.94 99 GLY A CA 1
ATOM 776 C C . GLY A 1 99 ? 3.515 -5.607 11.176 1.00 92.94 99 GLY A C 1
ATOM 777 O O . GLY A 1 99 ? 3.040 -4.718 11.881 1.00 92.94 99 GLY A O 1
ATOM 778 N N . TRP A 1 100 ? 2.802 -6.183 10.213 1.00 92.75 100 TRP A N 1
ATOM 779 C CA . TRP A 1 100 ? 1.394 -5.855 9.955 1.00 92.75 100 TRP A CA 1
ATOM 780 C C . TRP A 1 100 ? 0.404 -6.554 10.907 1.00 92.75 100 TRP A C 1
ATOM 782 O O . TRP A 1 100 ? -0.805 -6.451 10.720 1.00 92.75 100 TRP A O 1
ATOM 792 N N . GLY A 1 101 ? 0.906 -7.218 11.954 1.00 93.81 101 GLY A N 1
ATOM 793 C CA . GLY A 1 101 ? 0.114 -7.983 12.911 1.00 93.81 101 GLY A CA 1
ATOM 794 C C . GLY A 1 101 ? -0.036 -9.446 12.505 1.00 93.81 101 GLY A C 1
ATOM 795 O O . GLY A 1 101 ? 0.841 -10.004 11.848 1.00 93.81 101 GLY A O 1
ATOM 796 N N . VAL A 1 102 ? -1.142 -10.068 12.911 1.00 94.88 102 VAL A N 1
ATOM 797 C CA . VAL A 1 102 ? -1.373 -11.511 12.746 1.00 94.88 102 VAL A CA 1
ATOM 798 C C . VAL A 1 102 ? -2.475 -11.741 11.707 1.00 94.88 102 VAL A C 1
ATOM 800 O O . VAL A 1 102 ? -3.559 -11.173 11.863 1.00 94.88 102 VAL A O 1
ATOM 803 N N . PRO A 1 103 ? -2.238 -12.523 10.638 1.00 93.25 103 PRO A N 1
ATOM 804 C CA . PRO A 1 103 ? -3.310 -13.030 9.789 1.00 93.25 103 PRO A CA 1
ATOM 805 C C . PRO A 1 103 ? -4.004 -14.220 10.457 1.00 93.25 103 PRO A C 1
ATOM 807 O O . PRO A 1 103 ? -3.353 -15.029 11.116 1.00 93.25 103 PRO A O 1
ATOM 810 N N . THR A 1 104 ? -5.312 -14.363 10.247 1.00 89.69 104 THR A N 1
ATOM 811 C CA . THR A 1 104 ? -6.041 -15.596 10.582 1.00 89.69 104 THR A CA 1
ATOM 812 C C . THR A 1 104 ? -6.369 -16.358 9.306 1.00 89.69 104 THR A C 1
ATOM 814 O O . THR A 1 104 ? -6.603 -15.747 8.261 1.00 89.69 104 THR A O 1
ATOM 817 N N . GLU A 1 105 ? -6.392 -17.689 9.385 1.00 87.38 105 GLU A N 1
ATOM 818 C CA . GLU A 1 105 ? -6.705 -18.558 8.247 1.00 87.38 105 GLU A CA 1
ATOM 819 C C . GLU A 1 105 ? -8.057 -18.190 7.622 1.00 87.38 105 GLU A C 1
ATOM 821 O O . GLU A 1 105 ? -8.111 -17.859 6.444 1.00 87.38 105 GLU A O 1
ATOM 826 N N . GLU A 1 106 ? -9.112 -18.093 8.432 1.00 86.38 106 GLU A N 1
ATOM 827 C CA . GLU A 1 106 ? -10.453 -17.647 8.025 1.00 86.38 106 GLU A CA 1
ATOM 828 C C . GLU A 1 106 ? -10.444 -16.350 7.191 1.00 86.38 106 GLU A C 1
ATOM 830 O O . GLU A 1 106 ? -11.087 -16.275 6.141 1.00 86.38 106 GLU A O 1
ATOM 835 N N . ARG A 1 107 ? -9.691 -15.325 7.619 1.00 83.75 107 ARG A N 1
ATOM 836 C CA . ARG A 1 107 ? -9.592 -14.039 6.905 1.00 83.75 107 ARG A CA 1
ATOM 837 C C . ARG A 1 107 ? -8.853 -14.177 5.584 1.00 83.75 107 ARG A C 1
ATOM 839 O O . ARG A 1 107 ? -9.263 -13.572 4.598 1.00 83.75 107 ARG A O 1
ATOM 846 N N . VAL A 1 108 ? -7.793 -14.981 5.557 1.00 85.56 108 VAL A N 1
ATOM 847 C CA . VAL A 1 108 ? -7.032 -15.281 4.340 1.00 85.56 108 VAL A CA 1
ATOM 848 C C . VAL A 1 108 ? -7.920 -16.029 3.344 1.00 85.56 108 VAL A C 1
ATOM 850 O O . VAL A 1 108 ? -8.082 -15.531 2.230 1.00 85.56 108 VAL A O 1
ATOM 853 N N . LEU A 1 109 ? -8.545 -17.139 3.762 1.00 82.94 109 LEU A N 1
ATOM 854 C CA . LEU A 1 109 ? -9.437 -17.990 2.957 1.00 82.94 109 LEU A CA 1
ATOM 855 C C . LEU A 1 109 ? -10.629 -17.209 2.383 1.00 82.94 109 LEU A C 1
ATOM 857 O O . LEU A 1 109 ? -10.881 -17.244 1.175 1.00 82.94 109 LEU A O 1
ATOM 861 N N . SER A 1 110 ? -11.334 -16.453 3.228 1.00 77.69 110 SER A N 1
ATOM 862 C CA . SER A 1 110 ? -12.447 -15.605 2.782 1.00 77.69 110 SER A CA 1
ATOM 863 C C . SER A 1 110 ? -11.981 -14.508 1.822 1.00 77.69 110 SER A C 1
ATOM 865 O O . SER A 1 110 ? -12.636 -14.252 0.818 1.00 77.69 110 SER A O 1
ATOM 867 N N . SER A 1 111 ? -10.818 -13.894 2.046 1.00 73.38 111 SER A N 1
ATOM 868 C CA . SER A 1 111 ? -10.341 -12.798 1.191 1.00 73.38 111 SER A CA 1
ATOM 869 C C . SER A 1 111 ? -9.840 -13.248 -0.181 1.00 73.38 111 SER A C 1
ATOM 871 O O . SER A 1 111 ? -9.869 -12.444 -1.104 1.00 73.38 111 SER A O 1
ATOM 873 N N . ALA A 1 112 ? -9.445 -14.511 -0.366 1.00 65.81 112 ALA A N 1
ATOM 874 C CA . ALA A 1 112 ? -9.182 -15.053 -1.704 1.00 65.81 112 ALA A CA 1
ATOM 875 C C . ALA A 1 112 ? -10.465 -15.363 -2.504 1.00 65.81 112 ALA A C 1
ATOM 877 O O . ALA A 1 112 ? -10.388 -15.580 -3.711 1.00 65.81 112 ALA A O 1
ATOM 878 N N . THR A 1 113 ? -11.629 -15.394 -1.846 1.00 64.19 113 THR A N 1
ATOM 879 C CA . THR A 1 113 ? -12.933 -15.734 -2.447 1.00 64.19 113 THR A CA 1
ATOM 880 C C . THR A 1 113 ? -13.928 -14.564 -2.470 1.00 64.19 113 THR A C 1
ATOM 882 O O . THR A 1 113 ? -15.024 -14.700 -3.007 1.00 64.19 113 THR A O 1
ATOM 885 N N . ASN A 1 114 ? -13.561 -13.401 -1.919 1.00 65.25 114 ASN A N 1
ATOM 886 C CA . ASN A 1 114 ? -14.450 -12.254 -1.730 1.00 65.25 114 ASN A CA 1
ATOM 887 C C . ASN A 1 114 ? -14.259 -11.179 -2.816 1.00 65.25 114 ASN A C 1
ATOM 889 O O . ASN A 1 114 ? -13.149 -10.700 -3.038 1.00 65.25 114 ASN A O 1
ATOM 893 N N . ALA A 1 115 ? -15.364 -10.728 -3.417 1.00 56.00 115 ALA A N 1
ATOM 894 C CA . ALA A 1 115 ? -15.402 -9.689 -4.450 1.00 56.00 115 ALA A CA 1
ATOM 895 C C . ALA A 1 115 ? -14.823 -8.319 -4.027 1.00 56.00 115 ALA A C 1
ATOM 897 O O . ALA A 1 115 ? -14.514 -7.498 -4.886 1.00 56.00 115 ALA A O 1
ATOM 898 N N . VAL A 1 116 ? -14.668 -8.054 -2.723 1.00 70.94 116 VAL A N 1
ATOM 899 C CA . VAL A 1 116 ? -14.088 -6.800 -2.198 1.00 70.94 116 VAL A CA 1
ATOM 900 C C . VAL A 1 116 ? -12.546 -6.819 -2.180 1.00 70.94 116 VAL A C 1
ATOM 902 O O . VAL A 1 116 ? -11.931 -5.769 -1.988 1.00 70.94 116 VAL A O 1
ATOM 905 N N . THR A 1 117 ? -11.919 -7.981 -2.411 1.00 74.44 117 THR A N 1
ATOM 906 C CA . THR A 1 117 ? -10.459 -8.149 -2.475 1.00 74.44 117 THR A CA 1
ATOM 907 C C . THR A 1 117 ? -10.016 -8.470 -3.902 1.00 74.44 117 THR A C 1
ATOM 909 O O . THR A 1 117 ? -10.142 -9.598 -4.373 1.00 74.44 117 THR A O 1
ATOM 912 N N . LEU A 1 118 ? -9.431 -7.491 -4.591 1.00 82.94 118 LEU A N 1
ATOM 913 C CA . LEU A 1 118 ? -8.876 -7.696 -5.931 1.00 82.94 118 LEU A CA 1
ATOM 914 C C . LEU A 1 118 ? -7.451 -8.262 -5.853 1.00 82.94 118 LEU A C 1
ATOM 916 O O . LEU A 1 118 ? -6.587 -7.647 -5.232 1.00 82.94 118 LEU A O 1
ATOM 920 N N . VAL A 1 119 ? -7.177 -9.389 -6.521 1.00 85.50 119 VAL A N 1
ATOM 921 C CA . VAL A 1 119 ? -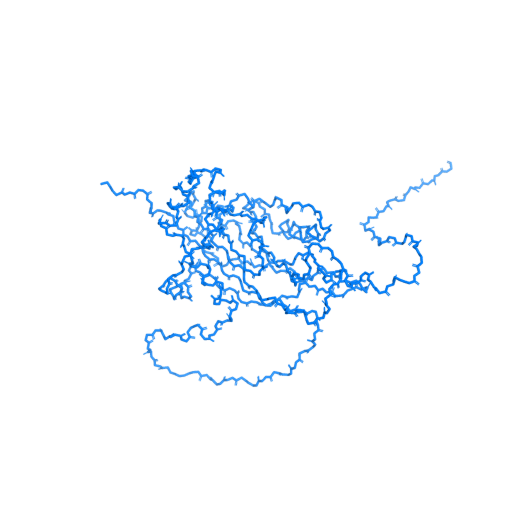5.828 -9.982 -6.619 1.00 85.50 119 VAL A CA 1
ATOM 922 C C . VAL A 1 119 ? -5.335 -9.950 -8.067 1.00 85.50 119 VAL A C 1
ATOM 924 O O . VAL A 1 119 ? -5.740 -10.775 -8.884 1.00 85.50 119 VAL A O 1
ATOM 927 N N . ILE A 1 120 ? -4.412 -9.039 -8.392 1.00 86.94 120 ILE A N 1
ATOM 928 C CA . ILE A 1 120 ? -3.803 -8.953 -9.730 1.00 86.94 120 ILE A CA 1
ATOM 929 C C . ILE A 1 120 ? -2.427 -9.623 -9.720 1.00 86.94 120 ILE A C 1
ATOM 931 O O . ILE A 1 120 ? -1.522 -9.186 -9.009 1.00 86.94 120 ILE A O 1
ATOM 935 N N . GLN A 1 121 ? -2.241 -10.655 -10.549 1.00 87.69 121 GLN A N 1
ATOM 936 C CA . GLN A 1 121 ? -0.952 -11.330 -10.745 1.00 87.69 121 GLN A CA 1
ATOM 937 C C . GLN A 1 121 ? -0.361 -10.998 -12.121 1.00 87.69 121 GLN A C 1
ATOM 939 O O . GLN A 1 121 ? -0.890 -11.425 -13.143 1.00 87.69 121 GLN A O 1
ATOM 944 N N . GLY A 1 122 ? 0.773 -10.298 -12.157 1.00 85.56 122 GLY A N 1
ATOM 945 C CA . GLY A 1 122 ? 1.442 -9.873 -13.389 1.00 85.56 122 GLY A CA 1
ATOM 946 C C . GLY A 1 122 ? 2.933 -10.207 -13.445 1.00 85.56 122 GLY A C 1
ATOM 947 O O . GLY A 1 122 ? 3.514 -10.773 -12.514 1.00 85.56 122 GLY A O 1
ATOM 948 N N . SER A 1 123 ? 3.552 -9.842 -14.566 1.00 85.12 123 SER A N 1
ATOM 949 C CA . SER A 1 123 ? 5.005 -9.728 -14.708 1.00 85.12 123 SER A CA 1
ATOM 950 C C . SER A 1 123 ? 5.377 -8.369 -15.289 1.00 85.12 123 SER A C 1
ATOM 952 O O . SER A 1 123 ? 4.656 -7.886 -16.158 1.00 85.12 123 SER A O 1
ATOM 954 N N . LEU A 1 124 ? 6.476 -7.769 -14.839 1.00 83.38 124 LEU A N 1
ATOM 955 C CA . LEU A 1 124 ? 6.936 -6.431 -15.234 1.00 83.38 124 LEU A CA 1
ATOM 956 C C . LEU A 1 124 ? 8.436 -6.482 -15.569 1.00 83.38 124 LEU A C 1
ATOM 958 O O . LEU A 1 124 ? 9.179 -7.198 -14.894 1.00 83.38 124 LEU A O 1
ATOM 962 N N . VAL A 1 125 ? 8.889 -5.732 -16.578 1.00 83.06 125 VAL A N 1
ATOM 963 C CA . VAL A 1 125 ? 10.318 -5.577 -16.923 1.00 83.06 125 VAL A CA 1
ATOM 964 C C . VAL A 1 125 ? 10.839 -4.233 -16.385 1.00 83.06 125 VAL A C 1
ATOM 966 O O . VAL A 1 125 ? 10.649 -3.206 -17.027 1.00 83.06 125 VAL A O 1
ATOM 969 N N . PRO A 1 126 ? 11.493 -4.184 -15.207 1.00 76.62 126 PRO A N 1
ATOM 970 C CA . PRO A 1 126 ? 11.749 -2.932 -14.486 1.00 76.62 126 PRO A CA 1
ATOM 971 C C . PRO A 1 126 ? 12.938 -2.129 -15.020 1.00 76.62 126 PRO A C 1
ATOM 973 O O . PRO A 1 126 ? 13.047 -0.941 -14.734 1.00 76.62 126 PRO A O 1
ATOM 976 N N . PHE A 1 127 ? 13.828 -2.757 -15.790 1.00 75.56 127 PHE A N 1
ATOM 977 C CA . PHE A 1 127 ? 14.979 -2.098 -16.404 1.00 75.56 127 PHE A CA 1
ATOM 978 C C . PHE A 1 127 ? 15.201 -2.619 -17.816 1.00 75.56 127 PHE A C 1
ATOM 980 O O . PHE A 1 127 ? 15.125 -3.828 -18.058 1.00 75.56 127 PHE A O 1
ATOM 987 N N . ARG A 1 128 ? 15.556 -1.716 -18.728 1.00 74.88 128 ARG A N 1
ATOM 988 C CA . ARG A 1 128 ? 15.927 -2.025 -20.113 1.00 74.88 128 ARG A CA 1
ATOM 989 C C . ARG A 1 128 ? 17.339 -1.531 -20.414 1.00 74.88 128 ARG A C 1
ATOM 991 O O . ARG A 1 128 ? 17.803 -0.570 -19.806 1.00 74.88 128 ARG A O 1
ATOM 998 N N . LYS A 1 129 ? 18.023 -2.166 -21.365 1.00 70.88 129 LYS A N 1
ATOM 999 C CA . LYS A 1 129 ? 19.276 -1.643 -21.929 1.00 70.88 129 LYS A CA 1
ATOM 1000 C C . LYS A 1 129 ? 18.952 -0.826 -23.176 1.00 70.88 129 LYS A C 1
ATOM 1002 O O . LYS A 1 129 ? 18.247 -1.320 -24.048 1.00 70.88 129 LYS A O 1
ATOM 1007 N N . ALA A 1 130 ? 19.471 0.392 -23.262 1.00 72.19 130 ALA A N 1
ATOM 1008 C CA . ALA A 1 130 ? 19.351 1.255 -24.431 1.00 72.19 130 ALA A CA 1
ATOM 1009 C C . ALA A 1 130 ? 20.620 2.108 -24.563 1.00 72.19 130 ALA A C 1
ATOM 1011 O O . ALA A 1 130 ? 21.067 2.716 -23.592 1.00 72.19 130 ALA A O 1
ATOM 1012 N N . ASN A 1 131 ? 21.199 2.152 -25.766 1.00 69.75 131 ASN A N 1
ATOM 1013 C CA . ASN A 1 131 ? 22.405 2.931 -26.087 1.00 69.75 131 ASN A CA 1
ATOM 1014 C C . ASN A 1 131 ? 23.591 2.657 -25.133 1.00 69.75 131 ASN A C 1
ATOM 1016 O O . ASN A 1 131 ? 24.249 3.581 -24.667 1.00 69.75 131 ASN A O 1
ATOM 1020 N N . GLY A 1 132 ? 23.825 1.386 -24.779 1.00 67.50 132 GLY A N 1
ATOM 1021 C CA . GLY A 1 132 ? 24.870 0.963 -23.829 1.00 67.50 132 GLY A CA 1
ATOM 1022 C C . GLY A 1 132 ? 24.535 1.188 -22.346 1.00 67.50 132 GLY A C 1
ATOM 1023 O O . GLY A 1 132 ? 25.024 0.455 -21.488 1.00 67.50 132 GLY A O 1
ATOM 1024 N N . CYS A 1 133 ? 23.638 2.124 -22.039 1.00 62.03 133 CYS A N 1
ATOM 1025 C CA . CYS A 1 133 ? 23.177 2.416 -20.687 1.00 62.03 133 CYS A CA 1
ATOM 1026 C C . CYS A 1 133 ? 22.007 1.515 -20.264 1.00 62.03 133 CYS A C 1
ATOM 1028 O O . CYS A 1 133 ? 21.239 1.009 -21.086 1.00 62.03 133 CYS A O 1
ATOM 1030 N N . VAL A 1 134 ? 21.838 1.337 -18.954 1.00 66.25 134 VAL A N 1
ATOM 1031 C CA . VAL A 1 134 ? 20.604 0.783 -18.382 1.00 66.25 134 VAL A CA 1
ATOM 1032 C C . VAL A 1 134 ? 19.686 1.951 -18.027 1.00 66.25 134 VAL A C 1
ATOM 1034 O O . VAL A 1 134 ? 20.144 2.947 -17.479 1.00 66.25 134 VAL A O 1
ATOM 1037 N N . GLN A 1 135 ? 18.410 1.821 -18.377 1.00 70.81 135 GLN A N 1
ATOM 1038 C CA . GLN A 1 135 ? 17.337 2.776 -18.112 1.00 70.81 135 GLN A CA 1
ATOM 1039 C C . GLN A 1 135 ? 16.211 2.075 -17.344 1.00 70.81 135 GLN A C 1
ATOM 1041 O O . GLN A 1 135 ? 16.085 0.844 -17.402 1.00 70.81 135 GLN A O 1
ATOM 1046 N N . LEU A 1 136 ? 15.343 2.860 -16.707 1.00 73.56 136 LEU A N 1
ATOM 1047 C CA . LEU A 1 136 ? 14.041 2.390 -16.233 1.00 73.56 136 LEU A CA 1
ATOM 1048 C C . LEU A 1 136 ? 13.251 1.744 -17.386 1.00 73.56 136 LEU A C 1
ATOM 1050 O O . LEU A 1 136 ? 13.335 2.164 -18.544 1.00 73.56 136 LEU A O 1
ATOM 1054 N N . GLY A 1 137 ? 12.553 0.658 -17.064 1.00 76.81 137 GLY A N 1
ATOM 1055 C CA . GLY A 1 137 ? 11.771 -0.137 -18.005 1.00 76.81 137 GLY A CA 1
ATOM 1056 C C . GLY A 1 137 ? 10.286 0.225 -17.988 1.00 76.81 137 GLY A C 1
ATOM 1057 O O . GLY A 1 137 ? 9.905 1.374 -18.183 1.00 76.81 137 GLY A O 1
ATOM 1058 N N . GLU A 1 138 ? 9.446 -0.783 -17.793 1.00 82.00 138 GLU A N 1
ATOM 1059 C CA . GLU A 1 138 ? 7.989 -0.677 -17.795 1.00 82.00 138 GLU A CA 1
ATOM 1060 C C . GLU A 1 138 ? 7.436 -0.019 -16.524 1.00 82.00 138 GLU A C 1
ATOM 1062 O O . GLU A 1 138 ? 7.767 -0.410 -15.403 1.00 82.00 138 GLU A O 1
ATOM 1067 N N . LEU A 1 139 ? 6.487 0.895 -16.714 1.00 85.69 139 LEU A N 1
ATOM 1068 C CA . LEU A 1 139 ? 5.479 1.273 -15.726 1.00 85.69 139 LEU A CA 1
ATOM 1069 C C . LEU A 1 139 ? 4.194 0.502 -16.050 1.00 85.69 139 LEU A C 1
ATOM 1071 O O . LEU A 1 139 ? 3.834 0.369 -17.219 1.00 85.69 139 LEU A O 1
ATOM 1075 N N . LYS A 1 140 ? 3.487 0.001 -15.032 1.00 89.25 140 LYS A N 1
ATOM 1076 C CA . LYS A 1 140 ? 2.174 -0.637 -15.199 1.00 89.25 140 LYS A CA 1
ATOM 1077 C C . LYS A 1 140 ? 1.089 0.122 -14.465 1.00 89.25 140 LYS A C 1
ATOM 1079 O O . LYS A 1 140 ? 1.064 0.135 -13.238 1.00 89.25 140 LYS A O 1
ATOM 1084 N N . LEU A 1 141 ? 0.177 0.697 -15.236 1.00 90.38 141 LEU A N 1
ATOM 1085 C CA . LEU A 1 141 ? -1.060 1.271 -14.742 1.00 90.38 141 LEU A CA 1
ATOM 1086 C C . LEU A 1 141 ? -2.135 0.182 -14.661 1.00 90.38 141 LEU A C 1
ATOM 1088 O O . LEU A 1 141 ? -2.375 -0.530 -15.635 1.00 90.38 141 LEU A O 1
ATOM 1092 N N . HIS A 1 142 ? -2.788 0.073 -13.511 1.00 89.56 142 HIS A N 1
ATOM 1093 C CA . HIS A 1 142 ? -3.959 -0.770 -13.296 1.00 89.56 142 HIS A CA 1
ATOM 1094 C C . HIS A 1 142 ? -5.162 0.140 -13.071 1.00 89.56 142 HIS A C 1
ATOM 1096 O O . HIS A 1 142 ? -5.186 0.902 -12.105 1.00 89.56 142 HIS A O 1
ATOM 1102 N N . GLN A 1 143 ? -6.149 0.089 -13.965 1.00 87.62 143 GLN A N 1
ATOM 1103 C CA . GLN A 1 143 ? -7.462 0.672 -13.688 1.00 87.62 143 GLN A CA 1
ATOM 1104 C C . GLN A 1 143 ? -8.196 -0.248 -12.716 1.00 87.62 143 GLN A C 1
ATOM 1106 O O . GLN A 1 143 ? -8.195 -1.467 -12.898 1.00 87.62 143 GLN A O 1
ATOM 1111 N N . LEU A 1 144 ? -8.787 0.326 -11.672 1.00 84.06 144 LEU A N 1
ATOM 1112 C CA . LEU A 1 144 ? -9.374 -0.450 -10.585 1.00 84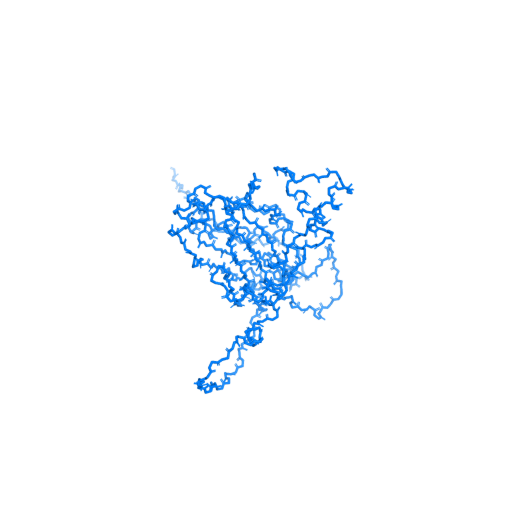.06 144 LEU A CA 1
ATOM 1113 C C . LEU A 1 144 ? -10.850 -0.754 -10.898 1.00 84.06 144 LEU A C 1
ATOM 1115 O O . LEU A 1 144 ? -11.643 0.186 -10.979 1.00 84.06 144 LEU A O 1
ATOM 1119 N N . PRO A 1 145 ? -11.254 -2.033 -11.059 1.00 76.75 145 PRO A N 1
ATOM 1120 C CA . PRO A 1 145 ? -12.632 -2.441 -11.353 1.00 76.75 145 PRO A CA 1
ATOM 1121 C C . PRO A 1 145 ? -13.527 -2.370 -10.101 1.00 76.75 145 PRO A C 1
ATOM 1123 O O . PRO A 1 145 ? -14.209 -3.330 -9.748 1.00 76.75 145 PRO A O 1
ATOM 1126 N N . TRP A 1 146 ? -13.478 -1.254 -9.376 1.00 76.94 146 TRP A N 1
ATOM 1127 C CA . TRP A 1 146 ? -14.227 -1.065 -8.138 1.00 76.94 146 TRP A CA 1
ATOM 1128 C C . TRP A 1 146 ? -15.641 -0.510 -8.384 1.00 76.94 146 TRP A C 1
ATOM 1130 O O . TRP A 1 146 ? -15.895 0.116 -9.418 1.00 76.94 146 TRP A O 1
ATOM 1140 N N . PRO A 1 147 ? -16.580 -0.711 -7.442 1.00 82.69 147 PRO A N 1
ATOM 1141 C CA . PRO A 1 147 ? -17.957 -0.236 -7.571 1.00 82.69 147 PRO A CA 1
ATOM 1142 C C . PRO A 1 147 ? -18.039 1.295 -7.391 1.00 82.69 147 PRO A C 1
ATOM 1144 O O . PRO A 1 147 ? -18.310 1.800 -6.301 1.00 82.69 147 PRO A O 1
ATOM 1147 N N . ARG A 1 148 ? -17.735 2.051 -8.460 1.00 87.56 148 ARG A N 1
ATOM 1148 C CA . ARG A 1 148 ? -17.639 3.526 -8.442 1.00 87.56 148 ARG A CA 1
ATOM 1149 C C . ARG A 1 148 ? -18.951 4.192 -8.033 1.00 87.56 148 ARG A C 1
ATOM 1151 O O . ARG A 1 148 ? -18.909 5.126 -7.243 1.00 87.56 148 ARG A O 1
ATOM 1158 N N . GLU A 1 149 ? -20.083 3.733 -8.557 1.00 88.50 149 GLU A N 1
ATOM 1159 C CA . GLU A 1 149 ? -21.406 4.295 -8.246 1.00 88.50 149 GLU A CA 1
ATOM 1160 C C . GLU A 1 149 ? -21.716 4.124 -6.756 1.00 88.50 149 GLU A C 1
ATOM 1162 O O . GLU A 1 149 ? -21.941 5.098 -6.050 1.00 88.50 149 GLU A O 1
ATOM 1167 N N . GLN A 1 150 ? -21.531 2.913 -6.235 1.00 87.50 150 GLN A N 1
ATOM 1168 C CA . GLN A 1 150 ? -21.770 2.572 -4.834 1.00 87.50 150 GLN A CA 1
ATOM 1169 C C . GLN A 1 150 ? -20.786 3.275 -3.879 1.00 87.50 150 GLN A C 1
ATOM 1171 O O . GLN A 1 150 ? -21.107 3.504 -2.713 1.00 87.50 150 GLN A O 1
ATOM 1176 N N . LEU A 1 151 ? -19.580 3.624 -4.345 1.00 87.25 151 LEU A N 1
ATOM 1177 C CA . LEU A 1 151 ? -18.643 4.493 -3.623 1.00 87.25 151 LEU A CA 1
ATOM 1178 C C . LEU A 1 151 ? -19.097 5.963 -3.613 1.00 87.25 151 LEU A C 1
ATOM 1180 O O . LEU A 1 151 ? -18.912 6.641 -2.603 1.00 87.25 151 LEU A O 1
ATOM 1184 N N . LEU A 1 152 ? -19.702 6.455 -4.697 1.00 90.00 152 LEU A N 1
ATOM 1185 C CA . LEU A 1 152 ? -20.277 7.803 -4.761 1.00 90.00 152 LEU A CA 1
ATOM 1186 C C . LEU A 1 152 ? -21.546 7.916 -3.900 1.00 90.00 152 LEU A C 1
ATOM 1188 O O . LEU A 1 152 ? -21.672 8.896 -3.170 1.00 90.00 152 LEU A O 1
ATOM 1192 N N . ASP A 1 153 ? -22.406 6.892 -3.887 1.00 91.56 153 ASP A N 1
ATOM 1193 C CA . ASP A 1 153 ? -23.600 6.804 -3.026 1.00 91.56 153 ASP A CA 1
ATOM 1194 C C . ASP A 1 153 ? -23.251 6.896 -1.531 1.00 91.56 153 ASP A C 1
ATOM 1196 O O . ASP A 1 153 ? -23.999 7.446 -0.723 1.00 91.56 153 ASP A O 1
ATOM 1200 N N . LEU A 1 154 ? -22.082 6.374 -1.147 1.00 88.31 154 LEU A N 1
ATOM 1201 C CA . LEU A 1 154 ? -21.554 6.464 0.216 1.00 88.31 154 LEU A CA 1
ATOM 1202 C C . LEU A 1 154 ? -21.003 7.856 0.563 1.00 88.31 154 LEU A C 1
ATOM 1204 O O . LEU A 1 154 ? -20.790 8.143 1.745 1.00 88.31 154 LEU A O 1
ATOM 1208 N N . GLY A 1 155 ? -20.761 8.713 -0.431 1.00 90.31 155 GLY A N 1
ATOM 1209 C CA . GLY A 1 155 ? -20.400 10.119 -0.271 1.00 90.31 155 GLY A CA 1
ATOM 1210 C C . GLY A 1 155 ? -19.255 10.360 0.717 1.00 90.31 155 GLY A C 1
ATOM 1211 O O . GLY A 1 155 ? -18.118 9.929 0.514 1.00 90.31 155 GLY A O 1
ATOM 1212 N N . ALA A 1 156 ? -19.572 11.060 1.809 1.00 90.00 156 ALA A N 1
ATOM 1213 C CA . ALA A 1 156 ? -18.628 11.446 2.859 1.00 90.00 156 ALA A CA 1
ATOM 1214 C C . ALA A 1 156 ? -18.258 10.314 3.845 1.00 90.00 156 ALA A C 1
ATOM 1216 O O . ALA A 1 156 ? -17.481 10.549 4.770 1.00 90.00 156 ALA A O 1
ATOM 1217 N N . THR A 1 157 ? -18.787 9.095 3.682 1.00 90.06 157 THR A N 1
ATOM 1218 C CA . THR A 1 157 ? -18.451 7.949 4.548 1.00 90.06 157 THR A CA 1
ATOM 1219 C C . THR A 1 157 ? -16.951 7.665 4.488 1.00 90.06 157 THR A C 1
ATOM 1221 O O . THR A 1 157 ? -16.403 7.449 3.408 1.00 90.06 157 THR A O 1
ATOM 1224 N N . THR A 1 158 ? -16.281 7.616 5.641 1.00 88.88 158 THR A N 1
ATOM 1225 C CA . THR A 1 158 ? -14.863 7.240 5.714 1.00 88.88 158 THR A CA 1
ATOM 1226 C C . THR A 1 158 ? -14.672 5.775 5.333 1.00 88.88 158 THR A C 1
ATOM 1228 O O . THR A 1 158 ? -15.246 4.880 5.955 1.00 88.88 158 THR A O 1
ATOM 1231 N N . VAL A 1 159 ? -13.786 5.525 4.375 1.00 88.62 159 VAL A N 1
ATOM 1232 C CA . VAL A 1 159 ? -13.381 4.192 3.921 1.00 88.62 159 VAL A CA 1
ATOM 1233 C C . VAL A 1 159 ? -11.880 3.973 4.123 1.00 88.62 159 VAL A C 1
ATOM 1235 O O . VAL A 1 159 ? -11.103 4.910 4.338 1.00 88.62 159 VAL A O 1
ATOM 1238 N N . GLU A 1 160 ? -11.471 2.711 4.085 1.00 88.06 160 GLU A N 1
ATOM 1239 C CA . GLU A 1 160 ? -10.069 2.284 4.040 1.00 88.06 160 GLU A CA 1
ATOM 1240 C C . GLU A 1 160 ? -9.825 1.588 2.699 1.00 88.06 160 GLU A C 1
ATOM 1242 O O . GLU A 1 160 ? -10.615 0.727 2.321 1.00 88.06 160 GLU A O 1
ATOM 1247 N N . LEU A 1 161 ? -8.735 1.916 2.004 1.00 89.75 161 LEU A N 1
ATOM 1248 C CA . LEU A 1 161 ? -8.182 1.083 0.936 1.00 89.75 161 LEU A CA 1
ATOM 1249 C C . LEU A 1 161 ? -6.859 0.504 1.429 1.00 89.75 161 LEU A C 1
ATOM 1251 O O . LEU A 1 161 ? -5.892 1.240 1.636 1.00 89.75 161 LEU A O 1
ATOM 1255 N N . ARG A 1 162 ? -6.775 -0.818 1.571 1.00 91.50 162 ARG A N 1
ATOM 1256 C CA . ARG A 1 162 ? -5.482 -1.484 1.769 1.00 91.50 162 ARG A CA 1
ATOM 1257 C C . ARG A 1 162 ? -4.889 -1.843 0.414 1.00 91.50 162 ARG A C 1
ATOM 1259 O O . ARG A 1 162 ? -5.570 -2.459 -0.396 1.00 91.50 162 ARG A O 1
ATOM 1266 N N . VAL A 1 163 ? -3.613 -1.525 0.208 1.00 93.38 163 VAL A N 1
ATOM 1267 C CA . VAL A 1 163 ? -2.824 -2.005 -0.937 1.00 93.38 163 VAL A CA 1
ATOM 1268 C C . VAL A 1 163 ? -1.704 -2.898 -0.422 1.00 93.38 163 VAL A C 1
ATOM 1270 O O . VAL A 1 163 ? -1.091 -2.616 0.612 1.00 93.38 163 VAL A O 1
ATOM 1273 N N . THR A 1 164 ? -1.413 -4.000 -1.113 1.00 94.44 164 THR A N 1
ATOM 1274 C CA . THR A 1 164 ? -0.236 -4.834 -0.826 1.00 94.44 164 THR A CA 1
ATOM 1275 C C . THR A 1 164 ? 0.448 -5.280 -2.110 1.00 94.44 164 THR A C 1
ATOM 1277 O O . THR A 1 164 ? -0.094 -6.100 -2.839 1.00 94.44 164 THR A O 1
ATOM 1280 N N . LEU A 1 165 ? 1.650 -4.755 -2.362 1.00 94.00 165 LEU A N 1
ATOM 1281 C CA . LEU A 1 165 ? 2.528 -5.122 -3.468 1.00 94.00 165 LEU A CA 1
ATOM 1282 C C . LEU A 1 165 ? 3.557 -6.167 -3.016 1.00 94.00 165 LEU A C 1
ATOM 1284 O O . LEU A 1 165 ? 4.360 -5.910 -2.119 1.00 94.00 165 LEU A O 1
ATOM 1288 N N . SER A 1 166 ? 3.574 -7.326 -3.670 1.00 93.62 166 SER A N 1
ATOM 1289 C CA . SER A 1 166 ? 4.507 -8.421 -3.385 1.00 93.62 166 SER A CA 1
ATOM 1290 C C . SER A 1 166 ? 5.248 -8.863 -4.646 1.00 93.62 166 SER A C 1
ATOM 1292 O O . SER A 1 166 ? 4.631 -9.175 -5.664 1.00 93.62 166 SER A O 1
ATOM 1294 N N . TYR A 1 167 ? 6.577 -8.923 -4.558 1.00 90.56 167 TYR A N 1
ATOM 1295 C CA . TYR A 1 167 ? 7.458 -9.484 -5.585 1.00 90.56 167 TYR A CA 1
ATOM 1296 C C . TYR A 1 167 ? 8.638 -10.236 -4.954 1.00 90.56 167 TYR A C 1
ATOM 1298 O O . TYR A 1 167 ? 9.063 -9.905 -3.841 1.00 90.56 167 TYR A O 1
ATOM 1306 N N . PHE A 1 168 ? 9.213 -11.225 -5.644 1.00 85.94 168 PHE A N 1
ATOM 1307 C CA . PHE A 1 168 ? 10.514 -11.774 -5.248 1.00 85.94 168 PHE A CA 1
ATOM 1308 C C . PHE A 1 168 ? 11.674 -11.012 -5.890 1.00 85.94 168 PHE A C 1
ATOM 1310 O O . PHE A 1 168 ? 11.570 -10.417 -6.964 1.00 85.94 168 PHE A O 1
ATOM 1317 N N . VAL A 1 169 ? 12.784 -11.010 -5.163 1.00 77.06 169 VAL A N 1
ATOM 1318 C CA . VAL A 1 169 ? 14.069 -10.444 -5.565 1.00 77.06 169 VAL A CA 1
ATOM 1319 C C . VAL A 1 169 ? 14.844 -11.553 -6.262 1.00 77.06 169 VAL A C 1
ATOM 1321 O O . VAL A 1 169 ? 15.057 -12.602 -5.658 1.00 77.06 169 VAL A O 1
ATOM 1324 N N . GLU A 1 170 ? 15.280 -11.336 -7.504 1.00 67.25 170 GLU A N 1
ATOM 1325 C CA . GLU A 1 170 ? 16.269 -12.232 -8.112 1.00 67.25 170 GLU A CA 1
ATOM 1326 C C . GLU A 1 170 ? 17.557 -12.196 -7.267 1.00 67.25 170 GLU A C 1
ATOM 1328 O O . GLU A 1 170 ? 18.058 -11.098 -6.985 1.00 67.25 170 GLU A O 1
ATOM 1333 N N . PRO A 1 171 ? 18.110 -13.350 -6.849 1.00 56.69 171 PRO A N 1
ATOM 1334 C CA . PRO A 1 171 ? 19.401 -13.375 -6.179 1.00 56.69 171 PRO A CA 1
ATOM 1335 C C . PRO A 1 171 ? 20.486 -12.893 -7.147 1.00 56.69 171 PRO A C 1
ATOM 1337 O O . PRO A 1 171 ? 20.467 -13.226 -8.330 1.00 56.69 171 PRO A O 1
ATOM 1340 N N . ASN A 1 172 ? 21.463 -12.137 -6.643 1.00 56.50 172 ASN A N 1
ATOM 1341 C CA . ASN A 1 172 ? 22.662 -11.806 -7.406 1.00 56.50 172 ASN A CA 1
ATOM 1342 C C . ASN A 1 172 ? 23.775 -12.825 -7.086 1.00 56.50 172 ASN A C 1
ATOM 1344 O O . ASN A 1 172 ? 24.405 -12.690 -6.036 1.00 56.50 172 ASN A O 1
ATOM 1348 N N . PRO A 1 173 ? 24.065 -13.813 -7.955 1.00 48.25 173 PRO A N 1
ATOM 1349 C CA . PRO A 1 173 ? 25.169 -14.750 -7.739 1.00 48.25 173 PRO A CA 1
ATOM 1350 C C . PRO A 1 173 ? 26.559 -14.126 -7.988 1.00 48.25 173 PRO A C 1
ATOM 1352 O O . PRO A 1 173 ? 27.571 -14.785 -7.765 1.00 48.25 173 PRO A O 1
ATOM 1355 N N . GLY A 1 174 ? 26.639 -12.878 -8.476 1.00 49.00 174 GLY A N 1
ATOM 1356 C CA . GLY A 1 174 ? 27.883 -12.242 -8.917 1.00 49.00 174 GLY A CA 1
ATOM 1357 C C . GLY A 1 174 ? 28.441 -11.162 -7.978 1.00 49.00 174 GLY A C 1
ATOM 1358 O O . GLY A 1 174 ? 27.878 -10.073 -7.888 1.00 49.00 174 GLY A O 1
ATOM 1359 N N . ARG A 1 175 ? 29.639 -11.442 -7.437 1.00 45.50 175 ARG A N 1
ATOM 1360 C CA . ARG A 1 175 ? 30.596 -10.560 -6.716 1.00 45.50 175 ARG A CA 1
ATOM 1361 C C . ARG A 1 175 ? 30.230 -10.072 -5.299 1.00 45.50 175 ARG A C 1
ATOM 1363 O O . ARG A 1 175 ? 29.169 -9.517 -5.040 1.00 45.50 175 ARG A O 1
ATOM 1370 N N . ARG A 1 176 ? 31.223 -10.192 -4.403 1.00 50.62 176 ARG A N 1
ATOM 1371 C CA . ARG A 1 176 ? 31.363 -9.449 -3.135 1.00 50.62 176 ARG A CA 1
ATOM 1372 C C . ARG A 1 176 ? 32.179 -8.167 -3.373 1.00 50.62 176 ARG A C 1
ATOM 1374 O O . ARG A 1 176 ? 33.226 -8.249 -4.009 1.00 50.62 176 ARG A O 1
ATOM 1381 N N . GLY A 1 177 ? 31.752 -7.050 -2.770 1.00 48.81 177 GLY A N 1
ATOM 1382 C CA . GLY A 1 177 ? 32.483 -5.767 -2.726 1.00 48.81 177 GLY A CA 1
ATOM 1383 C C . GLY A 1 177 ? 32.470 -4.972 -4.049 1.00 48.81 177 GLY A C 1
ATOM 1384 O O . GLY A 1 177 ? 32.189 -5.541 -5.096 1.00 48.81 177 GLY A O 1
ATOM 1385 N N . VAL A 1 178 ? 32.740 -3.662 -4.111 1.00 46.50 178 VAL A N 1
ATOM 1386 C CA . VAL A 1 178 ? 33.032 -2.598 -3.115 1.00 46.50 178 VAL A CA 1
ATOM 1387 C C . VAL A 1 178 ? 32.569 -1.276 -3.794 1.00 46.50 178 VAL A C 1
ATOM 1389 O O . VAL A 1 178 ? 32.758 -1.157 -4.998 1.00 46.50 178 VAL A O 1
ATOM 1392 N N . MET A 1 179 ? 31.938 -0.253 -3.195 1.00 41.41 179 MET A N 1
ATOM 1393 C CA . MET A 1 179 ? 31.590 0.071 -1.797 1.00 41.41 179 MET A CA 1
ATOM 1394 C C . MET A 1 179 ? 30.114 0.571 -1.686 1.00 41.41 179 MET A C 1
ATOM 1396 O O . MET A 1 179 ? 29.231 0.001 -2.324 1.00 41.41 179 MET A O 1
ATOM 1400 N N . GLY A 1 180 ? 29.837 1.630 -0.902 1.00 51.03 180 GLY A N 1
ATOM 1401 C CA . GLY A 1 180 ? 28.508 2.232 -0.691 1.00 51.03 180 GLY A CA 1
ATOM 1402 C C . GLY A 1 180 ? 27.713 1.550 0.430 1.00 51.03 180 GLY A C 1
ATOM 1403 O O . GLY A 1 180 ? 27.981 0.395 0.757 1.00 51.03 180 GLY A O 1
ATOM 1404 N N . GLN A 1 181 ? 26.733 2.240 1.031 1.00 38.00 181 GLN A N 1
ATOM 1405 C CA . GLN A 1 181 ? 25.906 1.705 2.133 1.00 38.00 181 GLN A CA 1
ATOM 1406 C C . GLN A 1 181 ? 24.813 0.733 1.618 1.00 38.00 181 GLN A C 1
ATOM 1408 O O . GLN A 1 181 ? 23.612 0.942 1.771 1.00 38.00 181 GLN A O 1
ATOM 1413 N N . HIS A 1 182 ? 25.315 -0.362 1.039 1.00 44.88 182 HIS A N 1
ATOM 1414 C CA . HIS A 1 182 ? 24.729 -1.693 0.841 1.00 44.88 182 HIS A CA 1
ATOM 1415 C C . HIS A 1 182 ? 23.771 -1.908 -0.345 1.00 44.88 182 HIS A C 1
ATOM 1417 O O . HIS A 1 182 ? 22.587 -1.569 -0.347 1.00 44.88 182 HIS A O 1
ATOM 1423 N N . THR A 1 183 ? 24.317 -2.579 -1.365 1.00 52.38 183 THR A N 1
ATOM 1424 C CA . THR A 1 183 ? 23.806 -2.567 -2.737 1.00 52.38 183 THR A CA 1
ATOM 1425 C C . THR A 1 183 ? 23.464 -3.966 -3.269 1.00 52.38 183 THR A C 1
ATOM 1427 O O . THR A 1 183 ? 24.348 -4.689 -3.709 1.00 52.38 183 THR A O 1
ATOM 1430 N N . TYR A 1 184 ? 22.173 -4.315 -3.302 1.00 51.72 184 TYR A N 1
ATOM 1431 C CA . TYR A 1 184 ? 21.493 -4.948 -4.453 1.00 51.72 184 TYR A CA 1
ATOM 1432 C C . TYR A 1 184 ? 19.984 -4.966 -4.178 1.00 51.72 184 TYR A C 1
ATOM 1434 O O . TYR A 1 184 ? 19.469 -5.830 -3.476 1.00 51.72 184 TYR A O 1
ATOM 1442 N N . ALA A 1 185 ? 19.248 -3.994 -4.713 1.00 54.31 185 ALA A N 1
ATOM 1443 C CA . ALA A 1 185 ? 17.823 -3.829 -4.411 1.00 54.31 185 ALA A CA 1
ATOM 1444 C C . ALA A 1 185 ? 16.886 -4.435 -5.480 1.00 54.31 185 ALA A C 1
ATOM 1446 O O . ALA A 1 185 ? 15.706 -4.089 -5.524 1.00 54.31 185 ALA A O 1
ATOM 1447 N N . SER A 1 186 ? 17.434 -5.306 -6.343 1.00 63.69 186 SER A N 1
ATOM 1448 C CA . SER A 1 186 ? 16.859 -5.804 -7.605 1.00 63.69 186 SER A CA 1
ATOM 1449 C C . SER A 1 186 ? 16.067 -4.750 -8.375 1.00 63.69 186 SER A C 1
ATOM 1451 O O . SER A 1 186 ? 16.654 -4.022 -9.164 1.00 63.69 186 SER A O 1
ATOM 1453 N N . HIS A 1 187 ? 14.761 -4.691 -8.123 1.00 70.50 187 HIS A N 1
ATOM 1454 C CA . HIS A 1 187 ? 13.734 -4.048 -8.932 1.00 70.50 187 HIS A CA 1
ATOM 1455 C C . HIS A 1 187 ? 13.113 -2.806 -8.279 1.00 70.50 187 HIS A C 1
ATOM 1457 O O . HIS A 1 187 ? 12.477 -2.030 -8.983 1.00 70.50 1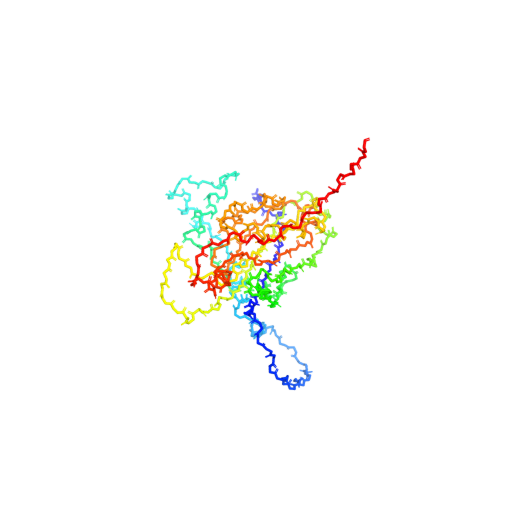87 HIS A O 1
ATOM 1463 N N . ARG A 1 188 ? 13.295 -2.623 -6.954 1.00 80.75 188 ARG A N 1
ATOM 1464 C CA . ARG A 1 188 ? 12.753 -1.498 -6.151 1.00 80.75 188 ARG A CA 1
ATOM 1465 C C . ARG A 1 188 ? 11.337 -1.064 -6.574 1.00 80.75 188 ARG A C 1
ATOM 1467 O O . ARG A 1 188 ? 11.090 0.131 -6.735 1.00 80.75 188 ARG A O 1
ATOM 1474 N N . LEU A 1 189 ? 10.428 -2.019 -6.793 1.00 87.25 189 LEU A N 1
ATOM 1475 C CA . LEU A 1 189 ? 9.088 -1.684 -7.270 1.00 87.25 189 LEU A CA 1
ATOM 1476 C C . LEU A 1 189 ? 8.368 -0.833 -6.226 1.00 87.25 189 LEU A C 1
ATOM 1478 O O . LEU A 1 189 ? 8.427 -1.103 -5.032 1.00 87.25 189 LEU A O 1
ATOM 1482 N N . ARG A 1 190 ? 7.654 0.181 -6.688 1.00 88.94 190 ARG A N 1
ATOM 1483 C CA . ARG A 1 190 ? 6.804 1.051 -5.884 1.00 88.94 190 ARG A CA 1
ATOM 1484 C C . ARG A 1 190 ? 5.384 0.979 -6.406 1.00 88.94 190 ARG A C 1
ATOM 1486 O O . ARG A 1 190 ? 5.148 0.540 -7.529 1.00 88.94 190 ARG A O 1
ATOM 1493 N N . PHE A 1 191 ? 4.454 1.457 -5.590 1.00 91.50 191 PHE A N 1
ATOM 1494 C CA . PHE A 1 191 ? 3.107 1.766 -6.039 1.00 91.50 191 PHE A CA 1
ATOM 1495 C C . PHE A 1 191 ? 2.708 3.189 -5.650 1.00 91.50 191 PHE A C 1
ATOM 1497 O O . PHE A 1 191 ? 3.093 3.684 -4.582 1.00 91.50 191 PHE A O 1
ATOM 1504 N N . ALA A 1 192 ? 1.903 3.811 -6.504 1.00 90.75 192 ALA A N 1
ATOM 1505 C CA . ALA A 1 192 ? 1.201 5.066 -6.271 1.00 90.75 192 ALA A CA 1
ATOM 1506 C C . ALA A 1 192 ? -0.259 4.904 -6.715 1.00 90.75 192 ALA A C 1
ATOM 1508 O O . ALA A 1 192 ? -0.537 4.128 -7.626 1.00 90.75 192 ALA A O 1
ATOM 1509 N N . ILE A 1 193 ? -1.176 5.632 -6.082 1.00 90.62 193 ILE A N 1
ATOM 1510 C CA . ILE A 1 193 ? -2.582 5.718 -6.496 1.00 90.62 193 ILE A CA 1
ATOM 1511 C C . ILE A 1 193 ? -2.847 7.123 -7.030 1.00 90.62 193 ILE A C 1
ATOM 1513 O O . ILE A 1 193 ? -2.291 8.085 -6.488 1.00 90.62 193 ILE A O 1
ATOM 1517 N N . LYS A 1 194 ? -3.679 7.228 -8.068 1.00 90.94 194 LYS A N 1
ATOM 1518 C CA . LYS A 1 194 ? -4.107 8.502 -8.646 1.00 90.94 194 LYS A CA 1
ATOM 1519 C C . LYS A 1 194 ? -4.789 9.360 -7.581 1.00 90.94 194 LYS A C 1
ATOM 1521 O O . LYS A 1 194 ? -5.592 8.849 -6.802 1.00 90.94 194 LYS A O 1
ATOM 1526 N N . GLY A 1 195 ? -4.506 10.658 -7.550 1.00 88.69 195 GLY A N 1
ATOM 1527 C CA . GLY A 1 195 ? -5.243 11.615 -6.728 1.00 88.69 195 GLY A CA 1
ATOM 1528 C C . GLY A 1 195 ? -6.730 11.688 -7.114 1.00 88.69 195 GLY A C 1
ATOM 1529 O O . GLY A 1 195 ? -7.088 11.382 -8.257 1.00 88.69 195 GLY A O 1
ATOM 1530 N N . PRO A 1 196 ? -7.619 12.115 -6.199 1.00 87.88 196 PRO A N 1
ATOM 1531 C CA . PRO A 1 196 ? -9.045 12.240 -6.495 1.00 87.88 196 PRO A CA 1
ATOM 1532 C C . PRO A 1 196 ? -9.342 13.371 -7.496 1.00 87.88 196 PRO A C 1
ATOM 1534 O O . PRO A 1 196 ? -10.272 13.240 -8.285 1.00 87.88 196 PRO A O 1
ATOM 1537 N N . LEU A 1 197 ? -8.540 14.444 -7.507 1.00 87.19 197 LEU A N 1
ATOM 1538 C CA . LEU A 1 197 ? -8.679 15.587 -8.426 1.00 87.19 197 LEU A CA 1
ATOM 1539 C C . LEU A 1 197 ? -7.717 15.522 -9.630 1.00 87.19 197 LEU A C 1
ATOM 1541 O O . LEU A 1 197 ? -7.798 16.336 -10.544 1.00 87.19 197 LEU A O 1
ATOM 1545 N N . GLU A 1 198 ? -6.810 14.546 -9.636 1.00 86.31 198 GLU A N 1
ATOM 1546 C CA . GLU A 1 198 ? -5.782 14.352 -10.659 1.00 86.31 198 GLU A CA 1
ATOM 1547 C C . GLU A 1 198 ? -6.374 13.625 -11.882 1.00 86.31 198 GLU A C 1
ATOM 1549 O O . GLU A 1 198 ? -7.096 12.632 -11.733 1.00 86.31 198 GLU A O 1
ATOM 1554 N N . ASN A 1 199 ? -6.085 14.085 -13.103 1.00 89.94 199 ASN A N 1
ATOM 1555 C CA . ASN A 1 199 ? -6.442 13.337 -14.315 1.00 89.94 199 ASN A CA 1
ATOM 1556 C C . ASN A 1 199 ? -5.429 12.198 -14.573 1.00 89.94 199 ASN A C 1
ATOM 1558 O O . ASN A 1 199 ? -4.411 12.082 -13.891 1.00 89.94 199 ASN A O 1
ATOM 1562 N N . LEU A 1 200 ? -5.723 11.305 -15.524 1.00 88.81 200 LEU A N 1
ATOM 1563 C CA . LEU A 1 200 ? -4.891 10.114 -15.731 1.00 88.81 200 LEU A CA 1
ATOM 1564 C C . LEU A 1 200 ? -3.512 10.439 -16.332 1.00 88.81 200 LEU A C 1
ATOM 1566 O O . LEU A 1 200 ? -2.519 9.861 -15.902 1.00 88.81 200 LEU A O 1
ATOM 1570 N N . SER A 1 201 ? -3.439 11.382 -17.276 1.00 89.81 201 SER A N 1
ATOM 1571 C CA . SER A 1 201 ? -2.189 11.772 -17.942 1.00 89.81 201 SER A CA 1
ATOM 1572 C C . SER A 1 201 ? -1.218 12.493 -17.007 1.00 89.81 201 SER A C 1
ATOM 1574 O O . SER A 1 201 ? -0.019 12.218 -17.034 1.00 89.81 201 SER A O 1
ATOM 1576 N N . ASP A 1 202 ? -1.724 13.371 -16.140 1.00 89.31 202 ASP A N 1
ATOM 1577 C CA . ASP A 1 202 ? -0.910 14.103 -15.166 1.00 89.31 202 ASP A CA 1
ATOM 1578 C C . ASP A 1 202 ? -0.379 13.159 -14.083 1.00 89.31 202 ASP A C 1
ATOM 1580 O O . ASP A 1 202 ? 0.764 13.302 -13.642 1.00 89.31 202 ASP A O 1
ATOM 1584 N N . PHE A 1 203 ? -1.167 12.144 -13.714 1.00 89.12 203 PHE A N 1
ATOM 1585 C CA . PHE A 1 203 ? -0.725 11.068 -12.835 1.00 89.12 203 PHE A CA 1
ATOM 1586 C C . PHE A 1 203 ? 0.372 10.216 -13.477 1.00 89.12 203 PHE A C 1
ATOM 1588 O O . PHE A 1 203 ? 1.421 10.019 -12.865 1.00 89.12 203 PHE A O 1
ATOM 1595 N N . GLU A 1 204 ? 0.191 9.753 -14.718 1.00 88.81 204 GLU A N 1
ATOM 1596 C CA . GLU A 1 204 ? 1.221 9.003 -15.449 1.00 88.81 204 GLU A CA 1
ATOM 1597 C C . GLU A 1 204 ? 2.530 9.800 -15.570 1.00 88.81 204 GLU A C 1
ATOM 1599 O O . GLU A 1 204 ? 3.602 9.279 -15.250 1.00 88.81 204 GLU A O 1
ATOM 1604 N N . ALA A 1 205 ? 2.448 11.084 -15.937 1.00 86.94 205 ALA A N 1
ATOM 1605 C CA . ALA A 1 205 ? 3.598 11.982 -16.007 1.00 86.94 205 ALA A CA 1
ATOM 1606 C C . ALA A 1 205 ? 4.264 12.196 -14.632 1.00 86.94 205 ALA A C 1
ATOM 1608 O O . ALA A 1 205 ? 5.494 12.193 -14.523 1.00 86.94 205 ALA A O 1
ATOM 1609 N N . SER A 1 206 ? 3.472 12.331 -13.565 1.00 84.38 206 SER A N 1
ATOM 1610 C CA . SER A 1 206 ? 3.972 12.484 -12.194 1.00 84.38 206 SER A CA 1
ATOM 1611 C C . SER A 1 206 ? 4.648 11.214 -11.673 1.00 84.38 206 SER A C 1
ATOM 1613 O O . SER A 1 206 ? 5.668 11.302 -10.986 1.00 84.38 206 SER A O 1
ATOM 1615 N N . VAL A 1 207 ? 4.133 10.030 -12.019 1.00 85.50 207 VAL A N 1
ATOM 1616 C CA . VAL A 1 207 ? 4.749 8.747 -11.650 1.00 85.50 207 VAL A CA 1
ATOM 1617 C C . VAL A 1 207 ? 6.027 8.501 -12.447 1.00 85.50 207 VAL A C 1
ATOM 1619 O O . VAL A 1 207 ? 7.024 8.098 -11.850 1.00 85.50 207 VAL A O 1
ATOM 1622 N N . ALA A 1 208 ? 6.053 8.804 -13.749 1.00 83.06 208 ALA A N 1
ATOM 1623 C CA . ALA A 1 208 ? 7.279 8.749 -14.548 1.00 83.06 208 ALA A CA 1
ATOM 1624 C C . ALA A 1 208 ? 8.376 9.650 -13.947 1.00 83.06 208 ALA A C 1
ATOM 1626 O O . ALA A 1 208 ? 9.504 9.205 -13.729 1.00 83.06 208 ALA A O 1
ATOM 1627 N N . LYS A 1 209 ? 8.015 10.878 -13.558 1.00 81.69 209 LYS A N 1
A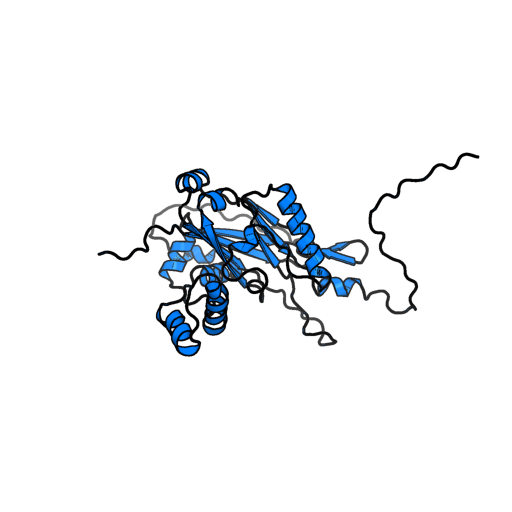TOM 1628 C CA . LYS A 1 209 ? 8.919 11.822 -12.890 1.00 81.69 209 LYS A CA 1
ATOM 1629 C C . LYS A 1 209 ? 9.403 11.341 -11.513 1.00 81.69 209 LYS A C 1
ATOM 1631 O O . LYS A 1 209 ? 10.566 11.558 -11.184 1.00 81.69 209 LYS A O 1
ATOM 1636 N N . ASP A 1 210 ? 8.560 10.692 -10.699 1.00 78.88 210 ASP A N 1
ATOM 1637 C CA . ASP A 1 210 ? 9.003 10.093 -9.422 1.00 78.88 210 ASP A CA 1
ATOM 1638 C C . ASP A 1 210 ? 9.930 8.890 -9.642 1.00 78.88 210 ASP A C 1
ATOM 1640 O O . ASP A 1 210 ? 10.884 8.711 -8.885 1.00 78.88 210 ASP A O 1
ATOM 1644 N N . ALA A 1 211 ? 9.678 8.083 -10.678 1.00 77.75 211 ALA A N 1
ATOM 1645 C CA . ALA A 1 211 ? 10.528 6.957 -11.052 1.00 77.75 211 ALA A CA 1
ATOM 1646 C C . ALA A 1 211 ? 11.947 7.428 -11.420 1.00 77.75 211 ALA A C 1
ATOM 1648 O O . ALA A 1 211 ? 12.926 6.877 -10.909 1.00 77.75 211 ALA A O 1
ATOM 1649 N N . GLU A 1 212 ? 12.044 8.483 -12.239 1.00 73.12 212 GLU A N 1
ATOM 1650 C CA . GLU A 1 212 ? 13.301 9.136 -12.623 1.00 73.12 212 GLU A CA 1
ATOM 1651 C C . GLU A 1 212 ? 13.993 9.808 -11.429 1.00 73.12 212 GLU A C 1
ATOM 1653 O O . GLU A 1 212 ? 15.141 9.485 -11.134 1.00 73.12 212 GLU A O 1
ATOM 1658 N N . ALA A 1 213 ? 13.304 10.674 -10.676 1.00 68.25 213 ALA A N 1
ATOM 1659 C CA . ALA A 1 213 ? 13.904 11.380 -9.537 1.00 68.25 213 ALA A CA 1
ATOM 1660 C C . ALA A 1 213 ? 14.443 10.414 -8.464 1.00 68.25 213 ALA A C 1
ATOM 1662 O O . ALA A 1 213 ? 15.479 10.655 -7.850 1.00 68.25 213 ALA A O 1
ATOM 1663 N N . ALA A 1 214 ? 13.775 9.275 -8.271 1.00 62.53 214 ALA A N 1
ATOM 1664 C CA . ALA A 1 214 ? 14.207 8.228 -7.356 1.00 62.53 214 ALA A CA 1
ATOM 1665 C C . ALA A 1 214 ? 15.522 7.528 -7.734 1.00 62.53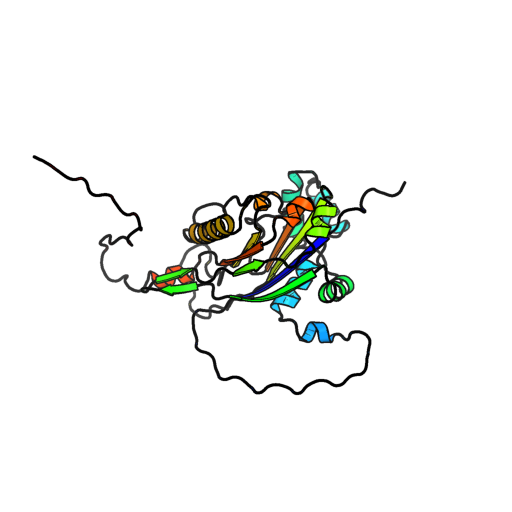 214 ALA A C 1
ATOM 1667 O O . ALA A 1 214 ? 16.072 6.795 -6.904 1.00 62.53 214 ALA A O 1
ATOM 1668 N N . ASN A 1 215 ? 15.985 7.692 -8.973 1.00 56.56 215 ASN A N 1
ATOM 1669 C CA . ASN A 1 215 ? 17.211 7.092 -9.478 1.00 56.56 215 ASN A CA 1
ATOM 1670 C C . ASN A 1 215 ? 18.467 7.859 -9.056 1.00 56.56 215 ASN A C 1
ATOM 1672 O O . ASN A 1 215 ? 19.459 7.247 -8.661 1.00 56.56 215 ASN A O 1
ATOM 1676 N N . ASP A 1 216 ? 18.403 9.191 -9.059 1.00 48.94 216 ASP A N 1
ATOM 1677 C CA . ASP A 1 216 ? 19.564 10.064 -8.846 1.00 48.94 216 ASP A CA 1
ATOM 1678 C C . ASP A 1 216 ? 20.068 10.087 -7.388 1.00 48.94 216 ASP A C 1
ATOM 1680 O O . ASP A 1 216 ? 20.973 10.840 -7.035 1.00 48.94 216 ASP A O 1
ATOM 1684 N N . GLY A 1 217 ? 19.498 9.255 -6.509 1.00 48.16 217 GLY A N 1
ATOM 1685 C CA . GLY A 1 217 ? 19.924 9.082 -5.115 1.00 48.16 217 GLY A CA 1
ATOM 1686 C C . GLY A 1 217 ? 19.610 10.267 -4.196 1.00 48.16 217 GLY A C 1
ATOM 1687 O O . GLY A 1 217 ? 19.734 10.143 -2.977 1.00 48.16 217 GLY A O 1
ATOM 1688 N N . MET A 1 218 ? 19.161 11.386 -4.761 1.00 38.44 218 MET A N 1
ATOM 1689 C CA . MET A 1 218 ? 18.617 12.539 -4.060 1.00 38.44 218 MET A CA 1
ATOM 1690 C C . MET A 1 218 ? 17.085 12.572 -4.144 1.00 38.44 218 MET A C 1
ATOM 1692 O O . MET A 1 218 ? 16.480 12.009 -5.046 1.00 38.44 218 MET A O 1
ATOM 1696 N N . ILE A 1 219 ? 16.491 13.342 -3.228 1.00 39.69 219 ILE A N 1
ATOM 1697 C CA . ILE A 1 219 ? 15.085 13.779 -3.199 1.00 39.69 219 ILE A CA 1
ATOM 1698 C C . ILE A 1 219 ? 14.077 12.784 -2.584 1.00 39.69 219 ILE A C 1
ATOM 1700 O O . ILE A 1 219 ? 13.970 11.600 -2.899 1.00 39.69 219 ILE A O 1
ATOM 1704 N N . THR A 1 220 ? 13.290 13.337 -1.662 1.00 44.38 220 THR A N 1
ATOM 1705 C CA . THR A 1 220 ? 12.068 12.761 -1.098 1.00 44.38 220 THR A CA 1
ATOM 1706 C C . THR A 1 220 ? 11.010 12.531 -2.173 1.00 44.38 220 THR A C 1
ATOM 1708 O O . THR A 1 220 ? 10.660 13.480 -2.869 1.00 44.38 220 THR A O 1
ATOM 1711 N N . VAL A 1 221 ? 10.457 11.312 -2.215 1.00 49.97 221 VAL A N 1
ATOM 1712 C CA . VAL A 1 221 ? 9.335 10.879 -3.076 1.00 49.97 221 VAL A CA 1
ATOM 1713 C C . VAL A 1 221 ? 8.315 11.999 -3.299 1.00 49.97 221 VAL A C 1
ATOM 1715 O O . VAL A 1 221 ? 7.886 12.645 -2.336 1.00 49.97 221 VAL A O 1
ATOM 1718 N N . GLY A 1 222 ? 7.905 12.186 -4.554 1.00 48.59 222 GLY A N 1
ATOM 1719 C CA . GLY A 1 222 ? 6.978 13.232 -4.969 1.00 48.59 222 GLY A CA 1
ATOM 1720 C C . GLY A 1 222 ? 5.712 13.286 -4.107 1.00 48.59 222 GLY A C 1
ATOM 1721 O O . GLY A 1 222 ? 5.146 12.265 -3.699 1.00 48.59 222 GLY A O 1
ATOM 1722 N N . LYS A 1 223 ? 5.240 14.503 -3.817 1.00 52.88 223 LYS A N 1
ATOM 1723 C CA . LYS A 1 223 ? 3.968 14.726 -3.118 1.00 52.88 223 LYS A CA 1
ATOM 1724 C C . LYS A 1 223 ? 2.787 14.497 -4.076 1.00 52.88 223 LYS A C 1
ATOM 1726 O O . LYS A 1 223 ? 2.105 15.454 -4.420 1.00 52.88 223 LYS A O 1
ATOM 1731 N N . PHE A 1 224 ? 2.530 13.246 -4.471 1.00 58.31 224 PHE A N 1
ATOM 1732 C CA . PHE A 1 224 ? 1.236 12.864 -5.056 1.00 58.31 224 PHE A CA 1
ATOM 1733 C C . PHE A 1 224 ? 0.103 13.341 -4.134 1.00 58.31 224 PHE A C 1
ATOM 1735 O O . PHE A 1 224 ? 0.246 13.271 -2.909 1.00 58.31 224 PHE A O 1
ATOM 1742 N N . GLU A 1 225 ? -1.037 13.782 -4.663 1.00 53.81 225 GLU A N 1
ATOM 1743 C CA . GLU A 1 225 ? -2.152 14.197 -3.797 1.00 53.81 225 GLU A CA 1
ATOM 1744 C C . GLU A 1 225 ? -2.637 13.039 -2.918 1.00 53.81 225 GLU A C 1
ATOM 1746 O O . GLU A 1 225 ? -2.760 13.179 -1.695 1.00 53.81 225 GLU A O 1
ATOM 1751 N N . GLY A 1 226 ? -2.754 11.852 -3.524 1.00 58.81 226 GLY A N 1
ATOM 1752 C CA . GLY A 1 226 ? -3.050 10.598 -2.839 1.00 58.81 226 GLY A CA 1
ATOM 1753 C C . GLY A 1 226 ? -2.010 10.182 -1.788 1.00 58.81 226 GLY A C 1
ATOM 1754 O O . GLY A 1 226 ? -2.285 9.268 -1.012 1.00 58.81 226 GLY A O 1
ATOM 1755 N N . ASN A 1 227 ? -0.837 10.835 -1.689 1.00 64.69 227 ASN A N 1
ATOM 1756 C CA . ASN A 1 227 ? 0.148 10.493 -0.656 1.00 64.69 227 ASN A CA 1
ATOM 1757 C C . ASN A 1 227 ? -0.266 10.918 0.765 1.00 64.69 227 ASN A C 1
ATOM 1759 O O . ASN A 1 227 ? 0.240 10.343 1.733 1.00 64.69 227 ASN A O 1
ATOM 1763 N N . LYS A 1 228 ? -1.163 11.903 0.919 1.00 67.38 228 LYS A N 1
ATOM 1764 C CA . LYS A 1 228 ? -1.537 12.460 2.236 1.00 67.38 228 LYS A CA 1
ATOM 1765 C C . LYS A 1 228 ? -2.300 11.457 3.118 1.00 67.38 228 LYS A C 1
ATOM 1767 O O . LYS A 1 228 ? -2.096 11.443 4.328 1.00 67.38 228 LYS A O 1
ATOM 1772 N N . ALA A 1 229 ? -3.118 10.608 2.497 1.00 82.31 229 ALA A N 1
ATOM 1773 C CA . ALA A 1 229 ? -4.080 9.703 3.133 1.00 82.31 229 ALA A CA 1
ATOM 1774 C C . ALA A 1 229 ? -3.509 8.340 3.596 1.00 82.31 229 ALA A C 1
ATOM 1776 O O . ALA A 1 229 ? -4.204 7.566 4.260 1.00 82.31 229 ALA A O 1
ATOM 1777 N N . TRP A 1 230 ? -2.253 8.019 3.267 1.00 89.44 230 TRP A N 1
ATOM 1778 C CA . TRP A 1 230 ? -1.626 6.757 3.679 1.00 89.44 230 TRP A CA 1
ATOM 1779 C C . TRP A 1 230 ? -1.220 6.743 5.152 1.00 89.44 230 TRP A C 1
ATOM 1781 O O . TRP A 1 230 ? -0.578 7.674 5.634 1.00 89.44 230 TRP A O 1
ATOM 1791 N N . LEU A 1 231 ? -1.467 5.635 5.842 1.00 89.31 231 LEU A N 1
ATOM 1792 C CA . LEU A 1 231 ? -1.081 5.413 7.232 1.00 89.31 231 LEU A CA 1
ATOM 1793 C C . LEU A 1 231 ? 0.443 5.485 7.426 1.00 89.31 231 LEU A C 1
ATOM 1795 O O . LEU A 1 231 ? 0.939 6.236 8.267 1.00 89.31 231 LEU A O 1
ATOM 1799 N N . VAL A 1 232 ? 1.199 4.735 6.621 1.00 88.00 232 VAL A N 1
ATOM 1800 C CA . VAL A 1 232 ? 2.658 4.584 6.758 1.00 88.00 232 VAL A CA 1
ATOM 1801 C C . VAL A 1 232 ? 3.408 5.492 5.780 1.00 88.00 232 VAL A C 1
ATOM 1803 O O . VAL A 1 232 ? 4.364 6.167 6.175 1.00 88.00 232 VAL A O 1
ATOM 1806 N N . GLY A 1 233 ? 2.940 5.572 4.534 1.00 87.00 233 GLY A N 1
ATOM 1807 C CA . GLY A 1 233 ? 3.484 6.435 3.489 1.00 87.00 233 GLY A CA 1
ATOM 1808 C C . GLY A 1 233 ? 4.709 5.861 2.768 1.00 87.00 233 GLY A C 1
ATOM 1809 O O . GLY A 1 233 ? 5.411 4.966 3.252 1.00 87.00 233 GLY A O 1
ATOM 1810 N N . SER A 1 234 ? 4.987 6.416 1.586 1.00 80.00 234 SER A N 1
ATOM 1811 C CA . SER A 1 234 ? 6.023 5.955 0.646 1.00 80.00 234 SER A CA 1
ATOM 1812 C C . SER A 1 234 ? 7.418 5.799 1.272 1.00 80.00 234 SER A C 1
ATOM 1814 O O . SER A 1 234 ? 8.082 4.789 1.045 1.00 80.00 234 SER A O 1
ATOM 1816 N N . GLY A 1 235 ? 7.839 6.742 2.123 1.00 77.75 235 GLY A N 1
ATOM 1817 C CA . GLY A 1 235 ? 9.148 6.712 2.791 1.00 77.75 235 GLY A CA 1
ATOM 1818 C C . GLY A 1 235 ? 9.355 5.555 3.783 1.00 77.75 235 GLY A C 1
ATOM 1819 O O . GLY A 1 235 ? 10.493 5.251 4.133 1.00 77.75 235 GLY A O 1
ATOM 1820 N N . ASN A 1 236 ? 8.285 4.887 4.231 1.00 83.44 236 ASN A N 1
ATOM 1821 C CA . ASN A 1 236 ? 8.374 3.777 5.186 1.00 83.44 236 ASN A CA 1
ATOM 1822 C C . ASN A 1 236 ? 7.839 2.441 4.645 1.00 83.44 236 ASN A C 1
ATOM 1824 O O . ASN A 1 236 ? 8.357 1.401 5.052 1.00 83.44 236 ASN A O 1
ATOM 1828 N N . ARG A 1 237 ? 6.868 2.444 3.719 1.00 86.06 237 ARG A N 1
ATOM 1829 C CA . ARG A 1 237 ? 6.287 1.211 3.147 1.00 86.06 237 ARG A CA 1
ATOM 1830 C C . ARG A 1 237 ? 7.204 0.490 2.156 1.00 86.06 237 ARG A C 1
ATOM 1832 O O . ARG A 1 237 ? 7.142 -0.730 2.042 1.00 86.06 237 ARG A O 1
ATOM 1839 N N . ASN A 1 238 ? 8.072 1.233 1.465 1.00 82.44 238 ASN A N 1
ATOM 1840 C CA . ASN A 1 238 ? 8.902 0.752 0.352 1.00 82.44 238 ASN A CA 1
ATOM 1841 C C . ASN A 1 238 ? 10.166 -0.010 0.827 1.00 82.44 238 ASN A C 1
ATOM 1843 O O . ASN A 1 238 ? 11.267 0.218 0.326 1.00 82.44 238 ASN A O 1
ATOM 1847 N N . ARG A 1 239 ? 10.045 -0.879 1.841 1.00 78.75 239 ARG A N 1
ATOM 1848 C CA . ARG A 1 239 ? 11.166 -1.640 2.426 1.00 78.75 239 ARG A CA 1
ATOM 1849 C C . ARG A 1 239 ? 11.142 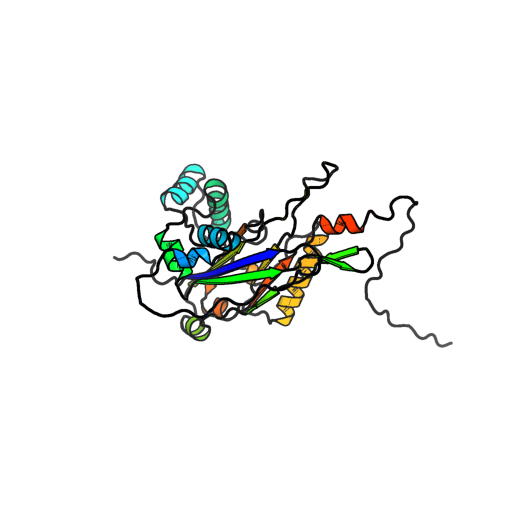-3.100 1.967 1.00 78.75 239 ARG A C 1
ATOM 1851 O O . ARG A 1 239 ? 10.118 -3.768 2.067 1.00 78.75 239 ARG A O 1
ATOM 1858 N N . GLY A 1 240 ? 12.277 -3.610 1.487 1.00 83.50 240 GLY A N 1
ATOM 1859 C CA . GLY A 1 240 ? 12.400 -4.993 1.010 1.00 83.50 240 GLY A CA 1
ATOM 1860 C C . GLY A 1 240 ? 11.699 -5.214 -0.333 1.00 83.50 240 GLY A C 1
ATOM 1861 O O . GLY A 1 240 ? 11.913 -4.446 -1.265 1.00 83.50 240 GLY A O 1
ATOM 1862 N N . SER A 1 241 ? 10.886 -6.269 -0.432 1.00 88.12 241 SER A N 1
ATOM 1863 C CA . SER A 1 241 ? 10.119 -6.615 -1.644 1.00 88.12 241 SER A CA 1
ATOM 1864 C C . SER A 1 241 ? 8.635 -6.906 -1.387 1.00 88.12 241 SER A C 1
ATOM 1866 O O . SER A 1 241 ? 7.949 -7.520 -2.208 1.00 88.12 241 SER A O 1
ATOM 1868 N N . LEU A 1 242 ? 8.161 -6.522 -0.202 1.00 91.56 242 LEU A N 1
ATOM 1869 C CA . LEU A 1 242 ? 6.785 -6.668 0.249 1.00 91.56 242 LEU A CA 1
ATOM 1870 C C . LEU A 1 242 ? 6.365 -5.337 0.856 1.00 91.56 242 LEU A C 1
ATOM 1872 O O . LEU A 1 242 ? 6.843 -4.955 1.923 1.00 91.56 242 LEU A O 1
ATOM 1876 N N . HIS A 1 243 ? 5.523 -4.607 0.141 1.00 92.69 243 HIS A N 1
ATOM 1877 C CA . HIS A 1 243 ? 5.086 -3.273 0.521 1.00 92.69 243 HIS A CA 1
ATOM 1878 C C . HIS A 1 243 ? 3.592 -3.336 0.787 1.00 92.69 243 HIS A C 1
ATOM 1880 O O . HIS A 1 243 ? 2.835 -3.786 -0.064 1.00 92.69 243 HIS A O 1
ATOM 1886 N N . ALA A 1 244 ? 3.158 -2.874 1.950 1.00 92.62 244 ALA A N 1
ATOM 1887 C CA . ALA A 1 244 ? 1.744 -2.717 2.256 1.00 92.62 244 ALA A CA 1
ATOM 1888 C C . ALA A 1 244 ? 1.519 -1.350 2.892 1.00 92.62 244 ALA A C 1
ATOM 1890 O O . ALA A 1 244 ? 2.434 -0.795 3.502 1.00 92.62 244 ALA A O 1
ATOM 1891 N N . ASP A 1 245 ? 0.328 -0.795 2.704 1.00 92.88 245 ASP A N 1
ATOM 1892 C CA . ASP A 1 245 ? -0.083 0.472 3.303 1.00 92.88 245 ASP A CA 1
ATOM 1893 C C . ASP A 1 245 ? -1.612 0.589 3.279 1.00 92.88 245 ASP A C 1
ATOM 1895 O O . ASP A 1 245 ? -2.285 -0.100 2.507 1.00 92.88 245 ASP A O 1
ATOM 1899 N N . LEU A 1 246 ? -2.152 1.441 4.147 1.00 90.62 246 LEU A N 1
ATOM 1900 C CA . LEU A 1 246 ? -3.589 1.672 4.301 1.00 90.62 246 LEU A CA 1
ATOM 1901 C C . LEU A 1 246 ? -3.870 3.133 3.955 1.00 90.62 246 LEU A C 1
ATOM 1903 O O . LEU A 1 246 ? -3.410 4.028 4.661 1.00 90.62 246 LEU A O 1
ATOM 1907 N N . TRP A 1 247 ? -4.595 3.377 2.871 1.00 90.56 247 TRP A N 1
ATOM 1908 C CA . TRP A 1 247 ? -5.116 4.686 2.489 1.00 90.56 247 TRP A CA 1
ATOM 1909 C C . TRP A 1 247 ? -6.455 4.917 3.189 1.00 90.56 247 TRP A C 1
ATOM 1911 O O . TRP A 1 247 ? -7.255 3.992 3.322 1.00 90.56 247 TRP A O 1
ATOM 1921 N N . ASN A 1 248 ? -6.696 6.139 3.659 1.00 88.38 248 ASN A N 1
ATOM 1922 C CA . ASN A 1 248 ? -7.878 6.498 4.436 1.00 88.38 248 ASN A CA 1
ATOM 1923 C C . ASN A 1 248 ? -8.437 7.831 3.932 1.00 88.38 248 ASN A C 1
ATOM 1925 O O . ASN A 1 248 ? -7.729 8.836 3.960 1.00 88.38 248 ASN A O 1
ATOM 1929 N N . GLY A 1 249 ? -9.704 7.847 3.534 1.00 88.62 249 GLY A N 1
ATOM 1930 C CA . GLY A 1 249 ? -10.388 9.034 3.018 1.00 88.62 249 GLY A CA 1
ATOM 1931 C C . GLY A 1 249 ? -11.885 8.779 2.885 1.00 88.62 249 GLY A C 1
ATOM 1932 O O . GLY A 1 249 ? -12.387 7.767 3.376 1.00 88.62 249 GLY A O 1
ATOM 1933 N N . THR A 1 250 ? -12.606 9.687 2.242 1.00 90.56 250 THR A N 1
ATOM 1934 C CA . THR A 1 250 ? -14.037 9.515 1.953 1.00 90.56 250 THR A CA 1
ATOM 1935 C C . THR A 1 250 ? -14.267 8.527 0.807 1.00 90.56 250 THR A C 1
ATOM 1937 O O . THR A 1 250 ? -13.399 8.315 -0.045 1.00 90.56 250 THR A O 1
ATOM 1940 N N . ALA A 1 251 ? -15.453 7.922 0.761 1.00 89.75 251 ALA A N 1
ATOM 1941 C CA . ALA A 1 251 ? -15.853 7.033 -0.325 1.00 89.75 251 ALA A CA 1
ATOM 1942 C C . ALA A 1 251 ? -15.886 7.764 -1.681 1.00 89.75 251 ALA A C 1
ATOM 1944 O O . ALA A 1 251 ? -15.427 7.208 -2.677 1.00 89.75 251 ALA A O 1
ATOM 1945 N N . ALA A 1 252 ? -16.312 9.032 -1.703 1.00 90.62 252 ALA A N 1
ATOM 1946 C CA . ALA A 1 252 ? -16.285 9.881 -2.893 1.00 90.62 252 ALA A CA 1
ATOM 1947 C C . ALA A 1 252 ? -14.861 10.224 -3.377 1.00 90.62 252 ALA A C 1
ATOM 1949 O O . ALA A 1 252 ? -14.609 10.227 -4.583 1.00 90.62 252 ALA A O 1
ATOM 1950 N N . GLU A 1 253 ? -13.904 10.481 -2.474 1.00 90.50 253 GLU A N 1
ATOM 1951 C CA . GLU A 1 253 ? -12.489 10.600 -2.860 1.00 90.50 253 GLU A CA 1
ATOM 1952 C C . GLU A 1 253 ? -11.984 9.279 -3.438 1.00 90.50 253 GLU A C 1
ATOM 1954 O O . GLU A 1 253 ? -11.420 9.276 -4.532 1.00 90.50 253 GLU A O 1
ATOM 1959 N N . LEU A 1 254 ? -12.243 8.157 -2.748 1.00 89.31 254 LEU A N 1
ATOM 1960 C CA . LEU A 1 254 ? -11.817 6.841 -3.211 1.00 89.31 254 LEU A CA 1
ATOM 1961 C C . LEU A 1 254 ? -12.369 6.559 -4.609 1.00 89.31 254 LEU A C 1
ATOM 1963 O O . LEU A 1 254 ? -11.576 6.263 -5.488 1.00 89.31 254 LEU A O 1
ATOM 1967 N N . ALA A 1 255 ? -13.666 6.773 -4.861 1.00 89.38 255 ALA A N 1
ATOM 1968 C CA . ALA A 1 255 ? -14.308 6.590 -6.167 1.00 89.38 255 ALA A CA 1
ATOM 1969 C C . ALA A 1 255 ? -13.547 7.247 -7.334 1.00 89.38 255 ALA A C 1
ATOM 1971 O O . ALA A 1 255 ? -13.549 6.726 -8.455 1.00 89.38 255 ALA A O 1
ATOM 1972 N N . ASN A 1 256 ? -12.921 8.403 -7.083 1.00 90.00 256 ASN A N 1
ATOM 1973 C CA . ASN A 1 256 ? -12.195 9.197 -8.070 1.00 90.00 256 ASN A CA 1
ATOM 1974 C C . ASN A 1 256 ? -10.712 8.811 -8.217 1.00 90.00 256 ASN A C 1
ATOM 1976 O O . ASN A 1 256 ? -10.116 9.117 -9.249 1.00 90.00 256 ASN A O 1
ATOM 1980 N N . CYS A 1 257 ? -10.123 8.076 -7.274 1.00 88.31 257 CYS A N 1
ATOM 1981 C CA . CYS A 1 257 ? -8.729 7.609 -7.294 1.00 88.31 257 CYS A CA 1
ATOM 1982 C C . CYS A 1 257 ? -8.460 6.420 -8.258 1.00 88.31 257 CYS A C 1
ATOM 1984 O O . CYS A 1 257 ? -7.486 5.700 -8.071 1.00 88.31 257 CYS A O 1
ATOM 1986 N N . GLY A 1 258 ? -9.313 6.188 -9.270 1.00 85.31 258 GLY A N 1
ATOM 1987 C CA . GLY A 1 258 ? -9.535 4.913 -10.000 1.00 85.31 258 GLY A CA 1
ATOM 1988 C C . GLY A 1 258 ? -8.397 4.251 -10.789 1.00 85.31 258 GLY A C 1
ATOM 1989 O O . GLY A 1 258 ? -8.672 3.359 -11.591 1.00 85.31 258 GLY A O 1
ATOM 1990 N N . ALA A 1 259 ? -7.145 4.654 -10.590 1.00 89.81 259 ALA A N 1
ATOM 1991 C CA . ALA A 1 259 ? -5.988 3.994 -11.174 1.00 89.81 259 ALA A CA 1
ATOM 1992 C C . ALA A 1 259 ? -4.832 3.890 -10.172 1.00 89.81 259 ALA A C 1
ATOM 1994 O O . ALA A 1 259 ? -4.556 4.820 -9.410 1.00 89.81 259 ALA A O 1
ATOM 1995 N N . LEU A 1 260 ? -4.120 2.768 -10.222 1.00 91.62 260 LEU A N 1
ATOM 1996 C CA . LEU A 1 260 ? -2.943 2.494 -9.410 1.00 91.62 260 LEU A CA 1
ATOM 1997 C C . LEU A 1 260 ? -1.760 2.147 -10.320 1.00 91.62 260 LEU A C 1
ATOM 1999 O O . LEU A 1 260 ? -1.819 1.223 -11.128 1.00 91.62 260 LEU A O 1
ATOM 2003 N N . ALA A 1 261 ? -0.669 2.897 -10.191 1.00 91.56 261 ALA A N 1
ATOM 2004 C CA . ALA A 1 261 ? 0.559 2.678 -10.944 1.00 91.56 261 ALA A CA 1
ATOM 2005 C C . ALA A 1 261 ? 1.566 1.858 -10.128 1.00 91.56 261 ALA A C 1
ATOM 2007 O O . ALA A 1 261 ? 1.900 2.223 -9.000 1.00 91.56 261 ALA A O 1
ATOM 2008 N N . ILE A 1 262 ? 2.100 0.791 -10.722 1.00 91.12 262 ILE A N 1
ATOM 2009 C CA . ILE A 1 262 ? 3.276 0.062 -10.243 1.00 91.12 262 ILE A CA 1
ATOM 2010 C C . ILE A 1 262 ? 4.457 0.429 -11.135 1.00 91.12 262 ILE A C 1
ATOM 2012 O O . ILE A 1 262 ? 4.378 0.301 -12.356 1.00 91.12 262 ILE A O 1
ATOM 2016 N N . TYR A 1 263 ? 5.561 0.852 -10.532 1.00 87.06 263 TYR A N 1
ATOM 2017 C CA . TYR A 1 263 ? 6.714 1.359 -11.268 1.00 87.06 263 TYR A CA 1
ATOM 2018 C C . TYR A 1 263 ? 8.035 0.971 -10.591 1.00 87.06 263 TYR A C 1
ATOM 2020 O O . TYR A 1 263 ? 8.090 0.875 -9.361 1.00 87.06 263 TYR A O 1
ATOM 2028 N N . PRO A 1 264 ? 9.107 0.720 -11.359 1.00 83.81 264 PRO A N 1
ATOM 2029 C CA . PRO A 1 264 ? 10.450 0.594 -10.816 1.00 83.81 264 PRO A CA 1
ATOM 2030 C C . PRO A 1 264 ? 10.952 1.947 -10.310 1.00 83.81 264 PRO A C 1
ATOM 2032 O O . PRO A 1 264 ? 10.594 2.999 -10.833 1.00 83.81 264 PRO A O 1
ATOM 2035 N N . ALA A 1 265 ? 11.838 1.912 -9.323 1.00 75.69 265 ALA A N 1
ATOM 2036 C CA . ALA A 1 265 ? 12.649 3.058 -8.935 1.00 75.69 265 ALA A CA 1
ATOM 2037 C C . ALA A 1 265 ? 14.130 2.728 -9.128 1.00 75.69 265 ALA A C 1
ATOM 2039 O O . ALA A 1 265 ? 14.547 1.587 -8.908 1.00 75.69 265 ALA A O 1
ATOM 2040 N N . GLY A 1 266 ? 14.925 3.724 -9.517 1.00 63.84 266 GLY A N 1
ATOM 2041 C CA . GLY A 1 266 ? 16.314 3.505 -9.917 1.00 63.84 266 GLY A CA 1
ATOM 2042 C C . GLY A 1 266 ? 17.188 2.832 -8.852 1.00 63.84 266 GLY A C 1
ATOM 2043 O O . GLY A 1 266 ? 16.930 2.890 -7.641 1.00 63.84 266 GLY A O 1
ATOM 2044 N N . GLY A 1 267 ? 18.220 2.119 -9.303 1.00 53.00 267 GLY A N 1
ATOM 2045 C CA . GLY A 1 267 ? 19.034 1.251 -8.453 1.00 53.00 267 GLY A CA 1
ATOM 2046 C C . GLY A 1 267 ? 20.239 0.626 -9.159 1.00 53.00 267 GLY A C 1
ATOM 2047 O O . GLY A 1 267 ? 20.566 0.955 -10.291 1.00 53.00 267 GLY A O 1
ATOM 2048 N N . TRP A 1 268 ? 20.911 -0.307 -8.472 1.00 45.94 268 TRP A N 1
ATOM 2049 C CA . TRP A 1 268 ? 22.219 -0.881 -8.853 1.00 45.94 268 TRP A CA 1
ATOM 2050 C C . TRP A 1 268 ? 22.421 -1.216 -10.337 1.00 45.94 268 TRP A C 1
ATOM 2052 O O . TRP A 1 268 ? 23.506 -0.969 -10.859 1.00 45.94 268 TRP A O 1
ATOM 2062 N N . ARG A 1 269 ? 21.409 -1.774 -11.022 1.00 45.66 269 ARG A N 1
ATOM 2063 C CA . ARG A 1 269 ? 21.545 -2.180 -12.432 1.00 45.66 269 ARG A CA 1
ATOM 2064 C C . ARG A 1 269 ? 21.926 -1.008 -13.351 1.00 45.66 269 ARG A C 1
ATOM 2066 O O . ARG A 1 269 ? 22.555 -1.257 -14.373 1.00 45.66 269 ARG A O 1
ATOM 2073 N N . GLU A 1 270 ? 21.657 0.235 -12.957 1.00 43.75 270 GLU A N 1
ATOM 2074 C CA . GLU A 1 270 ? 22.055 1.443 -13.694 1.00 43.75 270 GLU A CA 1
ATOM 2075 C C . GLU A 1 270 ? 23.560 1.749 -13.613 1.00 43.75 270 GLU A C 1
ATOM 2077 O O . GLU A 1 270 ? 24.166 2.187 -14.592 1.00 43.75 270 GLU A O 1
ATOM 2082 N N . PHE A 1 271 ? 24.217 1.416 -12.499 1.00 42.03 271 PHE A N 1
ATOM 2083 C CA . PHE A 1 271 ? 25.660 1.626 -12.330 1.00 42.03 271 PHE A CA 1
ATOM 2084 C C . PHE A 1 271 ? 26.511 0.643 -13.153 1.00 42.03 271 PHE A C 1
ATOM 2086 O O . PHE A 1 271 ? 27.613 0.993 -13.579 1.00 42.03 271 PHE A O 1
ATOM 2093 N N . ASN A 1 272 ? 25.976 -0.540 -13.477 1.00 41.59 272 ASN A N 1
ATOM 2094 C CA . ASN A 1 272 ? 26.639 -1.501 -14.368 1.00 41.59 272 ASN A CA 1
ATOM 2095 C C . ASN A 1 272 ? 26.671 -1.059 -15.846 1.00 41.59 272 ASN A C 1
ATOM 2097 O O . ASN A 1 272 ? 27.431 -1.633 -16.620 1.00 41.59 272 ASN A O 1
ATOM 2101 N N . GLY A 1 273 ? 25.880 -0.058 -16.253 1.00 36.69 273 GLY A N 1
ATOM 2102 C CA . GLY A 1 273 ? 25.996 0.557 -17.585 1.00 36.69 273 GLY A CA 1
ATOM 2103 C C . GLY A 1 273 ? 27.107 1.612 -17.677 1.00 36.69 273 GLY A C 1
ATOM 2104 O O . GLY A 1 273 ? 27.584 1.910 -18.764 1.00 36.69 273 GLY A O 1
ATOM 2105 N N . ARG A 1 274 ? 27.546 2.167 -16.538 1.00 36.50 274 ARG A N 1
ATOM 2106 C CA . ARG A 1 274 ? 28.513 3.281 -16.470 1.00 36.50 274 ARG A CA 1
ATOM 2107 C C . ARG A 1 274 ? 29.982 2.834 -16.394 1.00 36.50 274 ARG A C 1
ATOM 2109 O O . ARG A 1 274 ? 30.872 3.673 -16.424 1.00 36.50 274 ARG A O 1
ATOM 2116 N N . THR A 1 275 ? 30.251 1.533 -16.278 1.00 31.91 275 THR A N 1
ATOM 2117 C CA . THR A 1 275 ? 31.582 0.974 -15.952 1.00 31.91 275 THR A CA 1
ATOM 2118 C C . THR A 1 275 ? 32.215 0.140 -17.077 1.00 31.91 275 THR A C 1
ATOM 2120 O O . THR A 1 275 ? 33.095 -0.677 -16.823 1.00 31.91 275 THR A O 1
ATOM 2123 N N . ALA A 1 276 ? 31.819 0.376 -18.334 1.00 32.22 276 ALA A N 1
ATOM 2124 C CA . ALA A 1 276 ? 32.426 -0.250 -19.518 1.00 32.22 276 ALA A CA 1
ATOM 2125 C C . ALA A 1 276 ? 33.493 0.618 -20.228 1.00 32.22 276 ALA A C 1
ATOM 2127 O O . ALA A 1 276 ? 34.079 0.175 -21.211 1.00 32.22 276 ALA A O 1
ATOM 2128 N N . SER A 1 277 ? 33.767 1.838 -19.746 1.00 30.30 277 SER A N 1
ATOM 2129 C CA . SER A 1 277 ? 34.753 2.759 -20.340 1.00 30.30 277 SER A CA 1
ATOM 2130 C C . SER A 1 277 ? 35.500 3.576 -19.275 1.00 30.30 277 SER A C 1
ATOM 2132 O O . SER A 1 277 ? 35.490 4.804 -19.291 1.00 30.30 277 SER A O 1
ATOM 2134 N N . ALA A 1 278 ? 36.135 2.889 -18.321 1.00 32.03 278 ALA A N 1
ATOM 2135 C CA . ALA A 1 278 ? 36.948 3.498 -17.261 1.00 32.03 278 ALA A CA 1
ATOM 2136 C C . ALA A 1 278 ? 38.430 3.086 -17.372 1.00 32.03 278 ALA A C 1
ATOM 2138 O O . ALA A 1 278 ? 39.043 2.623 -16.414 1.00 32.03 278 ALA A O 1
ATOM 2139 N N . SER A 1 279 ? 39.000 3.250 -18.569 1.00 29.67 279 SER A N 1
ATOM 2140 C CA . SER A 1 279 ? 40.443 3.140 -18.831 1.00 29.67 279 SER A CA 1
ATOM 2141 C C . SER A 1 279 ? 40.907 4.205 -19.836 1.00 29.67 279 SER A C 1
ATOM 2143 O O . SER A 1 279 ? 41.639 3.909 -20.780 1.00 29.67 279 SER A O 1
ATOM 2145 N N . GLN A 1 280 ? 40.427 5.438 -19.655 1.00 28.22 280 GLN A N 1
ATOM 2146 C CA . GLN A 1 280 ? 40.945 6.660 -20.276 1.00 28.22 280 GLN A CA 1
ATOM 2147 C C . GLN A 1 280 ? 40.456 7.888 -19.490 1.00 28.22 280 GLN A C 1
ATOM 2149 O O . GLN A 1 280 ? 39.381 7.866 -18.891 1.00 28.22 280 GLN A O 1
ATOM 2154 N N . SER A 1 281 ? 41.295 8.923 -19.444 1.00 26.78 281 SER A N 1
ATOM 2155 C CA . SER A 1 281 ? 41.116 10.152 -18.659 1.00 26.78 281 SER A CA 1
ATOM 2156 C C . SER A 1 281 ? 39.888 10.970 -19.102 1.00 26.78 281 SER A C 1
ATOM 2158 O O . SER A 1 281 ? 39.473 10.863 -20.256 1.00 26.78 281 SER A O 1
ATOM 2160 N N . PRO A 1 282 ? 39.293 11.805 -18.227 1.00 30.34 282 PRO A N 1
ATOM 2161 C CA . PRO A 1 282 ? 37.986 12.396 -18.497 1.00 30.34 282 PRO A CA 1
ATOM 2162 C C . PRO A 1 282 ? 38.041 13.569 -19.484 1.00 30.34 282 PRO A C 1
ATOM 2164 O O . PRO A 1 282 ? 38.725 14.564 -19.250 1.00 30.34 282 PRO A O 1
ATOM 2167 N N . THR A 1 283 ? 37.195 13.513 -20.511 1.00 26.62 283 THR A N 1
ATOM 2168 C CA . THR A 1 283 ? 36.632 14.700 -21.171 1.00 26.62 283 THR A CA 1
ATOM 2169 C C . THR A 1 283 ? 35.117 14.730 -20.927 1.00 26.62 283 THR A C 1
ATOM 2171 O O . THR A 1 283 ? 34.471 13.679 -20.918 1.00 26.62 283 THR A O 1
ATOM 2174 N N . PRO A 1 284 ? 34.510 15.904 -20.671 1.00 30.61 284 PRO A N 1
ATOM 2175 C CA . PRO A 1 284 ? 33.102 15.983 -20.297 1.00 30.61 284 PRO A CA 1
ATOM 2176 C C . PRO A 1 284 ? 32.193 15.946 -21.535 1.00 30.61 284 PRO A C 1
ATOM 2178 O O . PRO A 1 284 ? 31.732 16.982 -22.008 1.00 30.61 284 PRO A O 1
ATOM 2181 N N . SER A 1 285 ? 31.882 14.752 -22.046 1.00 27.55 285 SER A N 1
ATOM 2182 C CA . SER A 1 285 ? 30.754 14.573 -22.970 1.00 27.55 285 SER A CA 1
ATOM 2183 C C . SER A 1 285 ? 29.465 14.343 -22.176 1.00 27.55 285 SER A C 1
ATOM 2185 O O . SER A 1 285 ? 29.206 13.244 -21.678 1.00 27.55 285 SER A O 1
ATOM 2187 N N . SER A 1 286 ? 28.651 15.387 -22.039 1.00 30.92 286 SER A N 1
ATOM 2188 C CA . SER A 1 286 ? 27.316 15.293 -21.449 1.00 30.92 286 SER A CA 1
ATOM 2189 C C . SER A 1 286 ? 26.352 14.543 -22.376 1.00 30.92 286 SER A C 1
ATOM 2191 O O . SER A 1 286 ? 26.340 14.747 -23.589 1.00 30.92 286 SER A O 1
ATOM 2193 N N . CYS A 1 287 ? 25.487 13.699 -21.802 1.00 30.02 287 CYS A N 1
ATOM 2194 C CA . CYS A 1 287 ? 24.298 13.243 -22.522 1.00 30.02 287 CYS A CA 1
ATOM 2195 C C . CYS A 1 287 ? 23.427 14.471 -22.853 1.00 30.02 287 CYS A C 1
ATOM 2197 O O . CYS A 1 287 ? 23.162 15.268 -21.948 1.00 30.02 287 CYS A O 1
ATOM 2199 N N . PRO A 1 288 ? 22.976 14.654 -24.108 1.00 30.89 288 PRO A N 1
ATOM 2200 C CA . PRO A 1 288 ? 22.246 15.853 -24.494 1.00 30.89 288 PRO A CA 1
ATOM 2201 C C . PRO A 1 288 ? 20.853 15.874 -23.857 1.00 30.89 288 PRO A C 1
ATOM 2203 O O . PRO A 1 288 ? 19.997 15.042 -24.167 1.00 30.89 288 PRO A O 1
ATOM 2206 N N . SER A 1 289 ? 20.603 16.860 -22.996 1.00 33.12 289 SER A N 1
ATOM 2207 C CA . SER A 1 289 ? 19.254 17.174 -22.532 1.00 33.12 289 SER A CA 1
ATOM 2208 C C . SER A 1 289 ? 18.428 17.748 -23.689 1.00 33.12 289 SER A C 1
ATOM 2210 O O . SER A 1 289 ? 18.869 18.634 -24.424 1.00 33.12 289 SER A O 1
ATOM 2212 N N . ARG A 1 290 ? 17.207 17.235 -23.878 1.00 33.94 290 ARG A N 1
ATOM 2213 C CA . ARG A 1 290 ? 16.291 17.730 -24.914 1.00 33.94 290 ARG A CA 1
ATOM 2214 C C . ARG A 1 290 ? 15.673 19.068 -24.499 1.00 33.94 290 ARG A C 1
ATOM 2216 O O . ARG A 1 290 ? 14.597 19.094 -23.913 1.00 33.94 290 ARG A O 1
ATOM 2223 N N . HIS A 1 291 ? 16.299 20.170 -24.904 1.00 31.16 291 HIS A N 1
ATOM 2224 C CA . HIS A 1 291 ? 15.625 21.463 -25.038 1.00 31.16 291 HIS A CA 1
ATOM 2225 C C . HIS A 1 291 ? 15.923 22.082 -26.414 1.00 31.16 291 HIS A C 1
ATOM 2227 O O . HIS A 1 291 ? 17.095 22.284 -26.741 1.00 31.16 291 HIS A O 1
ATOM 2233 N N . PRO A 1 292 ? 14.901 22.410 -27.227 1.00 32.69 292 PRO A N 1
ATOM 2234 C CA . PRO A 1 292 ? 15.105 23.146 -28.467 1.00 32.69 292 PRO A CA 1
ATOM 2235 C C . PRO A 1 292 ? 15.399 24.617 -28.142 1.00 32.69 292 PRO A C 1
ATOM 2237 O O . PRO A 1 292 ? 14.547 25.324 -27.608 1.00 32.69 292 PRO A O 1
ATOM 2240 N N . LYS A 1 293 ? 16.606 25.095 -28.463 1.00 34.34 293 LYS A N 1
ATOM 2241 C CA . LYS A 1 293 ? 16.929 26.527 -28.397 1.00 34.34 293 LYS A CA 1
ATOM 2242 C C . LYS A 1 293 ? 16.511 27.214 -29.696 1.00 34.34 293 LYS A C 1
ATOM 2244 O O . LYS A 1 293 ? 16.996 26.862 -30.769 1.00 34.34 293 LYS A O 1
ATOM 2249 N N . SER A 1 294 ? 15.641 28.213 -29.581 1.00 36.44 294 SER A N 1
ATOM 2250 C CA . SER A 1 294 ? 15.296 29.145 -30.656 1.00 36.44 294 SER A CA 1
ATOM 2251 C C . SER A 1 294 ? 16.524 29.940 -31.116 1.00 36.44 294 SER A C 1
ATOM 2253 O O . SER A 1 294 ? 17.345 30.364 -30.301 1.00 36.44 294 SER A O 1
ATOM 2255 N N . ARG A 1 295 ? 16.645 30.148 -32.429 1.00 33.84 295 ARG A N 1
ATOM 2256 C CA . ARG A 1 295 ? 17.778 30.825 -33.076 1.00 33.84 295 ARG A CA 1
ATOM 2257 C C . ARG A 1 295 ? 17.491 32.333 -33.198 1.00 33.84 295 ARG A C 1
ATOM 2259 O O . ARG A 1 295 ? 16.416 32.664 -33.690 1.00 33.84 295 ARG A O 1
ATOM 2266 N N . PRO A 1 296 ? 18.405 33.241 -32.813 1.00 38.28 296 PRO A N 1
ATOM 2267 C CA . PRO A 1 296 ? 18.260 34.659 -33.125 1.00 38.28 296 PRO A CA 1
ATOM 2268 C C . PRO A 1 296 ? 18.700 34.937 -34.571 1.00 38.28 296 PRO A C 1
ATOM 2270 O O . PRO A 1 296 ? 19.734 34.443 -35.023 1.00 38.28 296 PRO A O 1
ATOM 2273 N N . THR A 1 297 ? 17.924 35.741 -35.291 1.00 35.78 297 THR A N 1
ATOM 2274 C CA . THR A 1 297 ? 18.301 36.331 -36.582 1.00 35.78 297 THR A CA 1
ATOM 2275 C C . THR A 1 297 ? 19.054 37.638 -36.359 1.00 35.78 297 THR A C 1
ATOM 2277 O O . THR A 1 297 ? 18.499 38.573 -35.788 1.00 35.78 297 THR A O 1
ATOM 2280 N N . SER A 1 298 ? 20.290 37.727 -36.848 1.00 38.41 298 SER A N 1
ATOM 2281 C CA . SER A 1 298 ? 20.998 38.999 -37.020 1.00 38.41 298 SER A CA 1
ATOM 2282 C C . SER A 1 298 ? 20.598 39.642 -38.347 1.00 38.41 298 SER A C 1
ATOM 2284 O O . SER A 1 298 ? 20.674 38.982 -39.384 1.00 38.41 298 SER A O 1
ATOM 2286 N N . THR A 1 299 ? 20.242 40.923 -38.327 1.00 40.94 299 THR A N 1
ATOM 2287 C CA . THR A 1 299 ? 20.282 41.799 -39.511 1.00 40.94 299 THR A CA 1
ATOM 2288 C C . THR A 1 299 ? 21.294 42.913 -39.240 1.00 40.94 299 THR A C 1
ATOM 2290 O O . THR A 1 299 ? 21.604 43.175 -38.077 1.00 40.94 299 THR A O 1
ATOM 2293 N N . GLN A 1 300 ? 21.864 43.436 -40.326 1.00 40.91 300 GLN A N 1
ATOM 2294 C CA . GLN A 1 300 ? 22.919 44.454 -40.378 1.00 40.91 300 GLN A CA 1
ATOM 2295 C C . GLN A 1 300 ? 22.486 45.793 -39.770 1.00 40.91 300 GLN A C 1
ATOM 2297 O O . GLN A 1 300 ? 21.273 46.091 -39.842 1.00 40.91 300 GLN A O 1
#

Secondary structure (DSSP, 8-state):
---S-----EEEEEEEEEEPPS--PPPPPPPPPPPP-----S--THHHHTS-HHHHHHHHHHH-B--HHHHHHHHHHH-----TTHHHHHHHHHHHHHTT-B--HHHHHHHHH-TTEEEEEEEE--EEEETTEEEE---EEEE----HHHHHHTTT-EEEEEEEEE-PPPP--S-----SS----TT--EEEE--SS--HHHHHHHHHHHHHHTTSS-S-----GGGTTBSS-HHHH-STTEEEEEEEEEHHHHHH--EEEEE----GGGGGGSSS--SS-----PPPP---PPPPPP--

Radius of gyration: 23.29 Å; chains: 1; bounding box: 66×77×68 Å

Foldseek 3Di:
DDDPDPQAAEFAEEAFEAEDEEDDDDDDDDDDDDDDDDDDDPDDPCLCVPDDVLRVVQLFLRQAAADPVLLVVLCVPPVQDCDDPSLLVSVVSSCVPQNRHGHDPVSSVVLSVDPRHHHDHYYFHQWDDDPLFIDGGDKDKDFAPDPLVVLVVQPQRKYKYKYKYGYDADDDPDDDDDDDPDADQRFLKDKDWAWLPHDPVNVVVLVVVQQVCLAVVDDDRDPHVQQVQWSHGDVGQSPHRMGMIMGMGGSSRVSSSRMMMIHTHHGDSRVVSVPPPPPDDDDDDDDDDDDDDDDDDDDD

pLDDT: mean 70.02, std 21.41, range [24.7, 94.88]

Sequence (300 aa):
MPTTDETRKNYREILVQRANSTDRSPPPTPPAPPPPRPHAWPPSPTAYLALKPEAIRALLVHEARWTTAMTDGIIKSTGRRNKGTGTRDFALAVLRRYGWGVPTEERVLSSATNAVTLVIQGSLVPFRKANGCVQLGELKLHQLPWPREQLLDLGATTVELRVTLSYFVEPNPGRRGVMGQHTYASHRLRFAIKGPLENLSDFEASVAKDAEAANDGMITVGKFEGNKAWLVGSGNRNRGSLHADLWNGTAAELANCGALAIYPAGGWREFNGRTASASQSPTPSSCPSRHPKSRPTSTQ